Protein AF-X1B552-F1 (afdb_monomer)

Foldseek 3Di:
DPDDPPDDDDQFDLLVSLVVADFQQDQEAEDEDDQALVVLLSSCVSCVRRHHQQHKYKYFQQDPDPSRVSVVVSCCVVQNPQWDDDPPGRMIMHTRHDDPDDDDDDDDDDDDTDDDDADDKDKDKAEDAPDPAAPEEAEAEDEPPLVVSLVVLLVCQVPHPRYEYEYFYAQHDPVSVVSNVVSRHHHRIYMYIYGNHHPPGHDD

Structure (mmCIF, N/CA/C/O backbone):
data_AF-X1B552-F1
#
_entry.id   AF-X1B552-F1
#
loop_
_atom_site.group_PDB
_atom_site.id
_atom_site.type_symbol
_atom_site.label_atom_id
_atom_site.label_alt_id
_atom_site.label_comp_id
_atom_site.label_asym_id
_atom_site.label_entity_id
_atom_site.label_seq_id
_atom_site.pdbx_PDB_ins_code
_atom_site.Cartn_x
_atom_site.Cartn_y
_atom_site.Cartn_z
_atom_site.occupancy
_atom_site.B_iso_or_equiv
_atom_site.auth_seq_id
_atom_site.auth_comp_id
_atom_site.auth_asym_id
_atom_site.auth_atom_id
_atom_site.pdbx_PDB_model_num
ATOM 1 N N . MET A 1 1 ? 23.257 4.525 -2.092 1.00 54.78 1 MET A N 1
ATOM 2 C CA . MET A 1 1 ? 22.166 5.180 -2.846 1.00 54.78 1 MET A CA 1
ATOM 3 C C . MET A 1 1 ? 21.643 6.350 -2.030 1.00 54.78 1 MET A C 1
ATOM 5 O O . MET A 1 1 ? 21.654 6.264 -0.809 1.00 54.78 1 MET A O 1
ATOM 9 N N . ILE A 1 2 ? 21.251 7.455 -2.671 1.00 63.22 2 ILE A N 1
ATOM 10 C CA . ILE A 1 2 ? 20.604 8.580 -1.976 1.00 63.22 2 ILE A CA 1
ATOM 11 C C . ILE A 1 2 ? 19.175 8.143 -1.654 1.00 63.22 2 ILE A C 1
ATOM 13 O O . ILE A 1 2 ? 18.398 7.928 -2.579 1.00 63.22 2 ILE A O 1
ATOM 17 N N . GLY A 1 3 ? 18.824 7.990 -0.378 1.00 76.06 3 GLY A N 1
ATOM 18 C CA . GLY A 1 3 ? 17.480 7.556 0.004 1.00 76.06 3 GLY A CA 1
ATOM 19 C C . GLY A 1 3 ? 16.388 8.490 -0.533 1.00 76.06 3 GLY A C 1
ATOM 20 O O . GLY A 1 3 ? 16.568 9.704 -0.599 1.00 76.06 3 GLY A O 1
ATOM 21 N N . ILE A 1 4 ? 15.248 7.928 -0.933 1.00 82.25 4 ILE A N 1
ATOM 22 C CA . ILE A 1 4 ? 14.025 8.684 -1.237 1.00 82.25 4 ILE A CA 1
ATOM 23 C C . ILE A 1 4 ? 13.592 9.510 -0.001 1.00 82.25 4 ILE A C 1
ATOM 25 O O . ILE A 1 4 ? 13.234 8.918 1.021 1.00 82.25 4 ILE A O 1
ATOM 29 N N . PRO A 1 5 ? 13.590 10.860 -0.067 1.00 79.31 5 PRO A N 1
ATOM 30 C CA . PRO A 1 5 ? 13.122 11.701 1.034 1.00 79.31 5 PRO A CA 1
ATOM 31 C C . PRO A 1 5 ? 11.663 11.365 1.339 1.00 79.31 5 PRO A C 1
ATOM 33 O O . PRO A 1 5 ? 10.875 11.306 0.404 1.00 79.31 5 PRO A O 1
ATOM 36 N N . HIS A 1 6 ? 11.324 11.143 2.612 1.00 84.75 6 HIS A N 1
ATOM 37 C CA . HIS A 1 6 ? 9.978 10.798 3.113 1.00 84.75 6 HIS A CA 1
ATOM 38 C C . HIS A 1 6 ? 9.499 9.348 2.924 1.00 84.75 6 HIS A C 1
ATOM 40 O O . HIS A 1 6 ? 8.388 9.032 3.344 1.00 84.75 6 HIS A O 1
ATOM 46 N N . LEU A 1 7 ? 10.337 8.440 2.411 1.00 87.25 7 LEU A N 1
ATOM 47 C CA . LEU A 1 7 ? 10.030 7.007 2.383 1.00 87.25 7 LEU A CA 1
ATOM 48 C C . LEU A 1 7 ? 10.954 6.221 3.321 1.00 87.25 7 LEU A C 1
ATOM 50 O O . LEU A 1 7 ? 12.169 6.180 3.129 1.00 87.25 7 LEU A O 1
ATOM 54 N N . LYS A 1 8 ? 10.361 5.532 4.302 1.00 88.62 8 LYS A N 1
ATOM 55 C CA . LYS A 1 8 ? 11.048 4.548 5.150 1.00 88.62 8 LYS A CA 1
ATOM 56 C C . LYS A 1 8 ? 10.520 3.153 4.832 1.00 88.62 8 LYS A C 1
ATOM 58 O O . LYS A 1 8 ? 9.330 2.897 4.980 1.00 88.62 8 LYS A O 1
ATOM 63 N N . ILE A 1 9 ? 11.415 2.249 4.444 1.00 86.06 9 ILE A N 1
ATOM 64 C CA . ILE A 1 9 ? 11.102 0.834 4.211 1.00 86.06 9 ILE A CA 1
ATOM 65 C C . ILE A 1 9 ? 11.694 0.024 5.359 1.00 86.06 9 ILE A C 1
ATOM 67 O O . ILE A 1 9 ? 12.885 0.133 5.649 1.00 86.06 9 ILE A O 1
ATOM 71 N N . ILE A 1 10 ? 10.868 -0.796 6.008 1.00 88.44 10 ILE A N 1
ATOM 72 C CA . ILE A 1 10 ? 11.295 -1.701 7.079 1.00 88.44 10 ILE A CA 1
ATOM 73 C C . ILE A 1 10 ? 11.299 -3.119 6.509 1.00 88.44 10 ILE A C 1
ATOM 75 O O . ILE A 1 10 ? 10.259 -3.761 6.400 1.00 88.44 10 ILE A O 1
ATOM 79 N N . GLY A 1 11 ? 12.477 -3.600 6.111 1.00 85.50 11 GLY A N 1
ATOM 80 C CA . GLY A 1 11 ? 12.659 -4.941 5.547 1.00 85.50 11 GLY A CA 1
ATOM 81 C C . GLY A 1 11 ? 12.724 -6.031 6.617 1.00 85.50 11 GLY A C 1
ATOM 82 O O . GLY A 1 11 ? 13.767 -6.660 6.764 1.00 85.50 11 GLY A O 1
ATOM 83 N N . LEU A 1 12 ? 11.643 -6.225 7.375 1.00 87.38 12 LEU A N 1
ATOM 84 C CA . LEU A 1 12 ? 11.508 -7.244 8.422 1.00 87.38 12 LEU A CA 1
ATOM 85 C C . LEU A 1 12 ? 10.158 -7.960 8.299 1.00 87.38 12 LEU A C 1
ATOM 87 O O . LEU A 1 12 ? 9.227 -7.442 7.685 1.00 87.38 12 LEU A O 1
ATOM 91 N N . GLN A 1 13 ? 10.022 -9.123 8.942 1.00 88.00 13 GLN A N 1
ATOM 92 C CA . GLN A 1 13 ? 8.697 -9.707 9.166 1.00 88.00 13 GLN A CA 1
ATOM 93 C C . GLN A 1 13 ? 7.825 -8.737 9.979 1.00 88.00 13 GLN A C 1
ATOM 95 O O . GLN A 1 13 ? 8.324 -8.072 10.890 1.00 88.00 13 GLN A O 1
ATOM 100 N N . ALA A 1 14 ? 6.523 -8.685 9.683 1.00 91.19 14 ALA A N 1
ATOM 101 C CA . ALA A 1 14 ? 5.588 -7.729 10.287 1.00 91.19 14 ALA A CA 1
ATOM 102 C C . ALA A 1 14 ? 5.594 -7.764 11.831 1.00 91.19 14 ALA A C 1
ATOM 104 O O . ALA A 1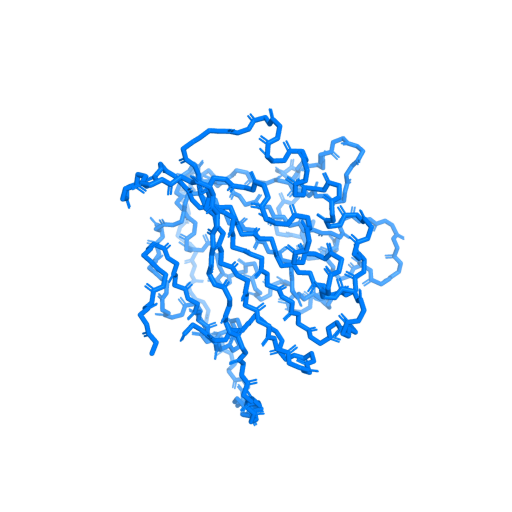 14 ? 5.626 -6.725 12.489 1.00 91.19 14 ALA A O 1
ATOM 105 N N . SER A 1 15 ? 5.686 -8.963 12.414 1.00 91.19 15 SER A N 1
ATOM 106 C CA . SER A 1 15 ? 5.770 -9.176 13.867 1.00 91.19 15 SER A CA 1
ATOM 107 C C . SER A 1 15 ? 6.972 -8.492 14.533 1.00 91.19 15 SER A C 1
ATOM 109 O O . S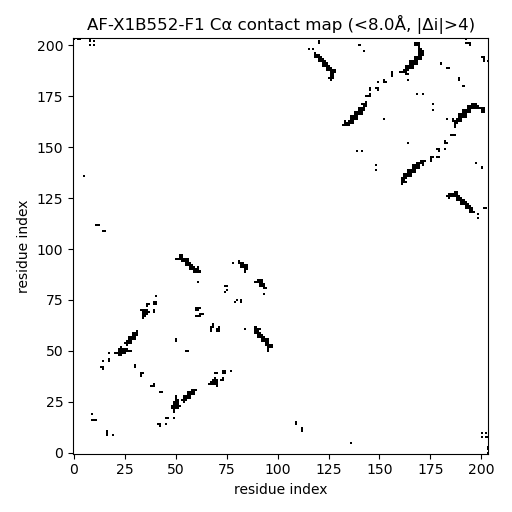ER A 1 15 ? 6.903 -8.174 15.717 1.00 91.19 15 SER A O 1
ATOM 111 N N . MET A 1 16 ? 8.058 -8.257 13.790 1.00 93.50 16 MET A N 1
ATOM 112 C CA . MET A 1 16 ? 9.254 -7.543 14.254 1.00 93.50 16 MET A CA 1
ATOM 113 C C . MET A 1 16 ? 9.250 -6.076 13.812 1.00 93.50 16 MET A C 1
ATOM 115 O O . MET A 1 16 ? 9.700 -5.201 14.548 1.00 93.50 16 MET A O 1
ATOM 119 N N . ALA A 1 17 ? 8.737 -5.789 12.612 1.00 93.88 17 ALA A N 1
ATOM 120 C CA . ALA A 1 17 ? 8.697 -4.441 12.053 1.00 93.88 17 ALA A CA 1
ATOM 121 C C . ALA A 1 17 ? 7.905 -3.461 12.935 1.00 93.88 17 ALA A C 1
ATOM 123 O O . ALA A 1 17 ? 8.252 -2.279 12.986 1.00 93.88 17 ALA A O 1
ATOM 124 N N . LYS A 1 18 ? 6.893 -3.949 13.670 1.00 94.62 18 LYS A N 1
ATOM 125 C CA . LYS A 1 18 ? 6.100 -3.151 14.620 1.00 94.62 18 LYS A CA 1
ATOM 126 C C . LYS A 1 18 ? 6.944 -2.415 15.667 1.00 94.62 18 LYS A C 1
ATOM 128 O O . LYS A 1 18 ? 6.551 -1.335 16.095 1.00 94.62 18 LYS A O 1
ATOM 133 N N . GLU A 1 19 ? 8.095 -2.966 16.054 1.00 96.12 19 GLU A N 1
ATOM 134 C CA . GLU A 1 19 ? 8.979 -2.376 17.071 1.00 96.12 19 GLU A CA 1
ATOM 135 C C . GLU A 1 19 ? 9.686 -1.108 16.566 1.00 96.12 19 GLU A C 1
ATOM 137 O O . GLU A 1 19 ? 10.165 -0.298 17.351 1.00 96.12 19 GLU A O 1
ATOM 142 N N . GLN A 1 20 ? 9.727 -0.894 15.247 1.00 96.19 20 GLN A N 1
ATOM 143 C CA . GLN A 1 20 ? 10.306 0.306 14.632 1.00 96.19 20 GLN A CA 1
ATOM 144 C C . GLN A 1 20 ? 9.273 1.400 14.326 1.00 96.19 20 GLN A C 1
ATOM 146 O O . GLN A 1 20 ? 9.594 2.374 13.631 1.00 96.19 20 GLN A O 1
ATOM 151 N N . ILE A 1 21 ? 8.036 1.208 14.786 1.00 96.62 21 ILE A N 1
ATOM 152 C CA . ILE A 1 21 ? 6.906 2.106 14.578 1.00 96.62 21 ILE A CA 1
ATOM 153 C C . ILE A 1 21 ? 6.389 2.516 15.955 1.00 96.62 21 ILE A C 1
ATOM 155 O O . ILE A 1 21 ? 6.056 1.673 16.791 1.00 96.62 21 ILE A O 1
ATOM 159 N N . GLU A 1 22 ? 6.322 3.821 16.189 1.00 97.31 22 GLU A N 1
ATOM 160 C CA . GLU A 1 22 ? 5.826 4.374 17.445 1.00 97.31 22 GLU A CA 1
ATOM 161 C C . GLU A 1 22 ? 4.308 4.160 17.578 1.00 97.31 22 GLU A C 1
ATOM 163 O O . GLU A 1 22 ? 3.560 4.212 16.595 1.00 97.31 22 GLU A O 1
ATOM 168 N N . ASP A 1 23 ? 3.837 3.909 18.798 1.00 97.19 23 ASP A N 1
ATOM 169 C CA . ASP A 1 23 ? 2.406 3.838 19.091 1.00 97.19 23 ASP A CA 1
ATOM 170 C C . ASP A 1 23 ? 1.728 5.193 18.834 1.00 97.19 23 ASP A C 1
ATOM 172 O O . ASP A 1 23 ? 2.296 6.247 19.096 1.00 97.19 23 ASP A O 1
ATOM 176 N N . ASN A 1 24 ? 0.484 5.181 18.352 1.00 96.88 24 ASN A N 1
ATOM 177 C CA . ASN A 1 24 ? -0.277 6.391 18.015 1.00 96.88 24 ASN A CA 1
ATOM 178 C C . ASN A 1 24 ? 0.474 7.378 17.091 1.00 96.88 24 ASN A C 1
ATOM 180 O O . ASN A 1 24 ? 0.319 8.591 17.226 1.00 96.88 24 ASN A O 1
ATOM 184 N N . SER A 1 25 ? 1.257 6.876 16.136 1.00 97.44 25 SER A N 1
ATOM 185 C CA . SER A 1 25 ? 2.005 7.706 15.179 1.00 97.44 25 SER A CA 1
ATOM 186 C C . SER A 1 25 ? 1.417 7.692 13.764 1.00 97.44 25 SER A C 1
ATOM 188 O O . SER A 1 25 ? 1.624 8.637 13.004 1.00 97.44 25 SER A O 1
ATOM 190 N N . ILE A 1 26 ? 0.633 6.667 13.420 1.00 98.00 26 ILE A N 1
ATOM 191 C CA . ILE A 1 26 ? 0.089 6.468 12.072 1.00 98.00 26 ILE A CA 1
ATOM 192 C C . ILE A 1 26 ? -1.290 7.121 11.943 1.00 98.00 26 ILE A C 1
ATOM 194 O O . ILE A 1 26 ? -2.175 6.836 12.741 1.00 98.00 26 ILE A O 1
ATOM 198 N N . ASP A 1 27 ? -1.507 7.949 10.919 1.00 98.06 27 ASP A N 1
ATOM 199 C CA . ASP A 1 27 ? -2.831 8.514 10.597 1.00 98.06 27 ASP A CA 1
ATOM 200 C C . ASP A 1 27 ? -3.693 7.546 9.762 1.00 98.06 27 ASP A C 1
ATOM 202 O O . ASP A 1 27 ? -4.900 7.417 9.980 1.00 98.06 27 ASP A O 1
ATOM 206 N N . LEU A 1 28 ? -3.056 6.835 8.827 1.00 97.94 28 LEU A N 1
ATOM 207 C CA . LEU A 1 28 ? -3.676 5.890 7.900 1.00 97.94 28 LEU A CA 1
ATOM 208 C C . LEU A 1 28 ? -2.880 4.582 7.881 1.00 97.94 28 LEU A C 1
ATOM 210 O O . LEU A 1 28 ? -1.700 4.587 7.535 1.00 97.94 28 LEU A O 1
ATOM 214 N N . LEU A 1 29 ? -3.518 3.466 8.229 1.00 97.81 29 LEU A N 1
ATOM 215 C CA . LEU A 1 29 ? -2.885 2.150 8.281 1.00 97.81 29 LEU A CA 1
ATOM 216 C C . LEU A 1 29 ? -3.564 1.199 7.304 1.00 97.81 29 LEU A C 1
ATOM 218 O O . LEU A 1 29 ? -4.750 0.933 7.454 1.00 97.81 29 LEU A O 1
ATOM 222 N N . PHE A 1 30 ? -2.819 0.664 6.339 1.00 97.31 30 PHE A N 1
ATOM 223 C CA . PHE A 1 30 ? -3.317 -0.325 5.383 1.00 97.31 30 PHE A CA 1
ATOM 224 C C . PHE A 1 30 ? -2.641 -1.678 5.647 1.00 97.31 30 PHE A C 1
ATOM 226 O O . PHE A 1 30 ? -1.426 -1.799 5.503 1.00 97.31 30 PHE A O 1
ATOM 233 N N . LEU A 1 31 ? -3.423 -2.691 6.027 1.00 95.94 31 LEU A N 1
ATOM 234 C CA . LEU A 1 31 ? -2.970 -4.070 6.195 1.00 95.94 31 LEU A CA 1
ATOM 235 C C . LEU A 1 31 ? -3.341 -4.947 4.981 1.00 95.94 31 LEU A C 1
ATOM 237 O O . LEU A 1 31 ? -4.517 -5.229 4.750 1.00 95.94 31 LEU A O 1
ATOM 241 N N . ASP A 1 32 ? -2.335 -5.402 4.231 1.00 93.38 32 ASP A N 1
ATOM 242 C CA . ASP A 1 32 ? -2.497 -6.276 3.056 1.00 93.38 32 ASP A CA 1
ATOM 243 C C . ASP A 1 32 ? -1.246 -7.150 2.835 1.00 93.38 32 ASP A C 1
ATOM 245 O O . ASP A 1 32 ? -0.395 -6.863 1.998 1.00 93.38 32 ASP A O 1
ATOM 249 N N . GLY A 1 33 ? -1.065 -8.179 3.669 1.00 87.12 33 GLY A N 1
ATOM 250 C CA . GLY A 1 33 ? 0.135 -9.029 3.603 1.00 87.12 33 GLY A CA 1
ATOM 251 C C . GLY A 1 33 ? -0.038 -10.469 4.085 1.00 87.12 33 GLY A C 1
ATOM 252 O O . GLY A 1 33 ? 0.707 -11.351 3.662 1.00 87.12 33 GLY A O 1
ATOM 253 N N . ALA A 1 34 ? -1.035 -10.743 4.929 1.00 90.19 34 ALA A N 1
ATOM 254 C CA . ALA A 1 34 ? -1.337 -12.080 5.435 1.00 90.19 34 ALA A CA 1
ATOM 255 C C . ALA A 1 34 ? -2.727 -12.548 4.988 1.00 90.19 34 ALA A C 1
ATOM 257 O O . ALA A 1 34 ? -3.639 -11.743 4.830 1.00 90.19 34 ALA A O 1
ATOM 258 N N . ARG A 1 35 ? -2.901 -13.869 4.831 1.00 89.88 35 ARG A N 1
ATOM 259 C CA . ARG A 1 35 ? -4.185 -14.476 4.418 1.00 89.88 35 ARG A CA 1
ATOM 260 C C . ARG A 1 35 ? -4.759 -15.497 5.404 1.00 89.88 35 ARG A C 1
ATOM 262 O O . ARG A 1 35 ? -5.946 -15.813 5.336 1.00 89.88 35 ARG A O 1
ATOM 269 N N . THR A 1 36 ? -3.948 -16.014 6.329 1.00 94.62 36 THR A N 1
ATOM 270 C CA . THR A 1 36 ? -4.412 -16.942 7.373 1.00 94.62 36 THR A CA 1
ATOM 271 C C . THR A 1 36 ? -5.004 -16.172 8.550 1.00 94.62 36 THR A C 1
ATOM 273 O O . THR A 1 36 ? -4.567 -15.064 8.862 1.00 94.62 36 THR A O 1
ATOM 276 N N . TYR A 1 37 ? -5.998 -16.761 9.215 1.00 97.12 37 TYR A N 1
ATOM 277 C CA . TYR A 1 37 ? -6.684 -16.141 10.351 1.00 97.12 37 TYR A CA 1
ATOM 278 C C . TYR A 1 37 ? -5.705 -15.727 11.460 1.00 97.12 37 TYR A C 1
ATOM 280 O O . TYR A 1 37 ? -5.780 -14.611 11.969 1.00 97.12 37 TYR A O 1
ATOM 288 N N . GLU A 1 38 ? -4.757 -16.599 11.804 1.00 96.44 38 GLU A N 1
ATOM 289 C CA . GLU A 1 38 ? -3.800 -16.400 12.892 1.00 96.44 38 GLU A CA 1
ATOM 290 C C . GLU A 1 38 ? -2.860 -15.230 12.594 1.00 96.44 38 GLU A C 1
ATOM 292 O O . GLU A 1 38 ? -2.660 -14.365 13.449 1.00 96.44 38 GLU A O 1
ATOM 297 N N . CYS A 1 39 ? -2.321 -15.171 11.371 1.00 94.44 39 CYS A N 1
ATOM 298 C CA . CYS A 1 39 ? -1.437 -14.090 10.949 1.00 94.44 39 CYS A CA 1
ATOM 299 C C . CYS A 1 39 ? -2.187 -12.759 10.857 1.00 94.44 39 CYS A C 1
ATOM 301 O O . CYS A 1 39 ? -1.710 -11.774 11.409 1.00 94.44 39 CYS A O 1
ATOM 303 N N . VAL A 1 40 ? -3.383 -12.727 10.253 1.00 96.31 40 VAL A N 1
ATOM 304 C CA . VAL A 1 40 ? -4.182 -11.491 10.154 1.00 96.31 40 VAL A CA 1
ATOM 305 C C . VAL A 1 40 ? -4.564 -10.979 11.541 1.00 96.31 40 VAL A C 1
ATOM 307 O O . VAL A 1 40 ? -4.403 -9.796 11.827 1.00 96.31 40 VAL A O 1
ATOM 310 N N . LYS A 1 41 ? -5.024 -11.862 12.435 1.00 96.69 41 LYS A N 1
ATOM 311 C CA . LYS A 1 41 ? -5.374 -11.499 13.812 1.00 96.69 41 LYS A CA 1
ATOM 312 C C . LYS A 1 41 ? -4.180 -10.910 14.560 1.00 96.69 41 LYS A C 1
ATOM 314 O O . LYS A 1 41 ? -4.325 -9.864 15.191 1.00 96.69 41 LYS A O 1
ATOM 319 N N . ARG A 1 42 ? -3.017 -11.566 14.482 1.00 96.12 42 ARG A N 1
ATOM 320 C CA . ARG A 1 42 ? -1.772 -11.077 15.087 1.00 96.12 42 ARG A CA 1
ATOM 321 C C . ARG A 1 42 ? -1.395 -9.715 14.518 1.00 96.12 42 ARG A C 1
ATOM 323 O O . ARG A 1 42 ? -1.140 -8.801 15.290 1.00 96.12 42 ARG A O 1
ATOM 330 N N . ASP A 1 43 ? -1.390 -9.565 13.198 1.00 96.44 43 ASP A N 1
ATOM 331 C CA . ASP A 1 43 ? -0.961 -8.324 12.559 1.00 96.44 43 ASP A CA 1
ATOM 332 C C . ASP A 1 43 ? -1.930 -7.173 12.895 1.00 96.44 43 ASP A C 1
ATOM 334 O O . ASP A 1 43 ? -1.485 -6.079 13.230 1.00 96.44 43 ASP A O 1
ATOM 338 N N . ILE A 1 44 ? -3.249 -7.410 12.952 1.00 96.69 44 ILE A N 1
ATOM 339 C CA . ILE A 1 44 ? -4.199 -6.403 13.459 1.00 96.69 44 ILE A CA 1
ATOM 340 C C . ILE A 1 44 ? -3.856 -6.019 14.906 1.00 96.69 44 ILE A C 1
ATOM 342 O O . ILE A 1 44 ? -3.799 -4.834 15.223 1.00 96.69 44 ILE A O 1
ATOM 346 N N . GLN A 1 45 ? -3.605 -6.988 15.790 1.00 96.25 45 GLN A N 1
ATOM 347 C CA . GLN A 1 45 ? -3.281 -6.722 17.199 1.00 96.25 45 GLN A CA 1
ATOM 348 C C . GLN A 1 45 ? -1.960 -5.964 17.381 1.00 96.25 45 GLN A C 1
ATOM 350 O O . GLN A 1 45 ? -1.878 -5.086 18.237 1.00 96.25 45 GLN A O 1
ATOM 355 N N . ASP A 1 46 ? -0.957 -6.280 16.569 1.00 96.38 46 ASP A N 1
ATOM 356 C CA . ASP A 1 46 ? 0.378 -5.686 16.618 1.00 96.38 46 ASP A CA 1
ATOM 357 C C . ASP A 1 46 ? 0.395 -4.245 16.090 1.00 96.38 46 ASP A C 1
ATOM 359 O O . ASP A 1 46 ? 1.122 -3.394 16.609 1.00 96.38 46 ASP A O 1
ATOM 363 N N . TYR A 1 47 ? -0.426 -3.958 15.079 1.00 97.69 47 TYR A N 1
ATOM 364 C CA . TYR A 1 47 ? -0.433 -2.670 14.388 1.00 97.69 47 TYR A CA 1
ATOM 365 C C . TYR A 1 47 ? -1.556 -1.727 14.842 1.00 97.69 47 TYR A C 1
ATOM 367 O O . TYR A 1 47 ? -1.442 -0.511 14.680 1.00 97.69 47 TYR A O 1
ATOM 375 N N . TRP A 1 48 ? -2.612 -2.228 15.488 1.00 97.12 48 TRP A N 1
ATOM 376 C CA . TRP A 1 48 ? -3.676 -1.382 16.043 1.00 97.12 48 TRP A CA 1
ATOM 377 C C . TRP A 1 48 ? -3.183 -0.333 17.062 1.00 97.12 48 TRP A C 1
ATOM 379 O O . TRP A 1 48 ? -3.658 0.807 17.010 1.00 97.12 48 TRP A O 1
ATOM 389 N N . PRO A 1 49 ? -2.221 -0.623 17.965 1.00 96.88 49 PRO A N 1
ATOM 390 C CA . PRO A 1 49 ? -1.628 0.388 18.847 1.00 96.88 49 PRO A CA 1
ATOM 391 C C . PRO A 1 49 ? -0.878 1.495 18.094 1.00 96.88 49 PRO A C 1
ATOM 393 O O . PRO A 1 49 ? -0.861 2.634 18.554 1.00 96.88 49 PRO A O 1
ATOM 396 N N . LYS A 1 50 ? -0.333 1.189 16.909 1.00 97.81 50 LYS A N 1
ATOM 397 C CA . LYS A 1 50 ? 0.446 2.113 16.063 1.00 97.81 50 LYS A CA 1
ATOM 398 C C . LYS A 1 50 ? -0.412 3.198 15.415 1.00 97.81 50 LYS A C 1
ATOM 400 O O . LYS A 1 50 ? 0.054 4.313 15.196 1.00 97.81 50 LYS A O 1
ATOM 405 N N . LEU A 1 51 ? -1.682 2.889 15.155 1.00 98.12 51 LEU A N 1
ATOM 406 C CA . LEU A 1 51 ? -2.675 3.823 14.625 1.00 98.12 51 LEU A CA 1
ATOM 407 C C . LEU A 1 51 ? -3.055 4.887 15.667 1.00 98.12 51 LEU A C 1
ATOM 409 O O . LEU A 1 51 ? -3.317 4.562 16.824 1.00 98.12 51 LEU A O 1
ATOM 413 N N . LYS A 1 52 ? -3.131 6.155 15.270 1.00 97.94 52 LYS A N 1
ATOM 414 C CA . LYS A 1 52 ? -3.630 7.262 16.099 1.00 97.94 52 LYS A CA 1
ATOM 415 C C . LYS A 1 52 ? -5.097 7.076 16.473 1.00 97.94 52 LYS A C 1
ATOM 417 O O . LYS A 1 52 ? -5.865 6.439 15.754 1.00 97.94 52 LYS A O 1
ATOM 422 N N . ILE A 1 53 ? -5.511 7.696 17.578 1.00 96.56 53 ILE A N 1
ATOM 423 C CA . ILE A 1 53 ? -6.939 7.956 17.806 1.00 96.56 53 ILE A CA 1
ATOM 424 C C . ILE A 1 53 ? -7.461 8.828 16.661 1.00 96.56 53 ILE A C 1
ATOM 426 O O . ILE A 1 53 ? -6.754 9.705 16.177 1.00 96.56 53 ILE A O 1
ATOM 430 N N . ASP A 1 54 ? -8.671 8.525 16.207 1.00 96.12 54 ASP A N 1
ATOM 431 C CA . ASP A 1 54 ? -9.307 9.040 14.994 1.00 96.12 54 ASP A CA 1
ATOM 432 C C . ASP A 1 54 ? -8.639 8.640 13.670 1.00 96.12 54 ASP A C 1
ATOM 434 O O . ASP A 1 54 ? -9.176 8.954 12.605 1.00 96.12 54 ASP A O 1
ATOM 438 N N . GLY A 1 55 ? -7.547 7.873 13.725 1.00 97.62 55 GLY A N 1
ATOM 439 C CA . GLY A 1 55 ? -6.899 7.289 12.561 1.00 97.62 55 GLY A CA 1
ATOM 440 C C . GLY A 1 55 ? -7.770 6.246 11.861 1.00 97.62 55 GLY A C 1
ATOM 441 O O . GLY A 1 55 ? -8.708 5.674 12.432 1.00 97.62 55 GLY A O 1
ATOM 442 N N . ILE A 1 56 ? -7.441 5.989 10.599 1.00 98.31 56 ILE A N 1
ATOM 443 C CA . ILE A 1 56 ? -8.176 5.070 9.734 1.00 98.31 56 ILE A CA 1
ATOM 444 C C . ILE A 1 56 ? -7.358 3.797 9.515 1.00 98.31 56 ILE A C 1
ATOM 446 O O . ILE A 1 56 ? -6.239 3.840 9.010 1.00 98.31 56 ILE A O 1
ATOM 450 N N . PHE A 1 57 ? -7.953 2.658 9.850 1.00 98.44 57 PHE A N 1
ATOM 451 C CA . PHE A 1 57 ? -7.469 1.334 9.486 1.00 98.44 57 PHE A CA 1
ATOM 452 C C . PHE A 1 57 ? -8.175 0.867 8.212 1.00 98.44 57 PHE A C 1
ATOM 454 O O . PHE A 1 57 ? -9.403 0.937 8.127 1.00 98.44 57 PHE A O 1
ATOM 461 N N . LEU A 1 58 ? -7.417 0.336 7.259 1.00 98.25 58 LEU A N 1
ATOM 462 C CA . LEU A 1 58 ? -7.908 -0.364 6.082 1.00 98.25 58 LEU A CA 1
ATOM 463 C C . LEU A 1 58 ? -7.327 -1.772 6.039 1.00 98.25 58 LEU A C 1
ATOM 465 O O . LEU A 1 58 ? -6.159 -1.977 6.367 1.00 98.25 58 LEU A O 1
ATOM 469 N N . GLY A 1 59 ? -8.122 -2.725 5.573 1.00 97.44 59 GLY A N 1
ATOM 470 C CA . GLY A 1 59 ? -7.619 -4.035 5.179 1.00 97.44 59 GLY A CA 1
ATOM 471 C C . GLY A 1 59 ? -8.176 -4.459 3.829 1.00 97.44 59 GLY A C 1
ATOM 472 O O . GLY A 1 59 ? -9.259 -4.019 3.435 1.00 97.44 59 GLY A O 1
ATOM 473 N N . HIS A 1 60 ? -7.419 -5.284 3.110 1.00 96.50 60 HIS A N 1
ATOM 474 C CA . HIS A 1 60 ? -7.815 -5.820 1.806 1.00 96.50 60 HIS A CA 1
ATOM 475 C C . HIS A 1 60 ? -8.516 -7.186 1.927 1.00 96.50 60 HIS A C 1
ATOM 477 O O . HIS A 1 60 ? -8.749 -7.679 3.028 1.00 96.50 60 HIS A O 1
ATOM 483 N N . ASP A 1 61 ? -8.867 -7.785 0.786 1.00 96.62 61 ASP A N 1
ATOM 484 C CA . ASP A 1 61 ? -9.351 -9.163 0.641 1.00 96.62 61 ASP A CA 1
ATOM 485 C C . ASP A 1 61 ? -10.622 -9.528 1.431 1.00 96.62 61 ASP A C 1
ATOM 487 O O . ASP A 1 61 ? -10.975 -10.701 1.553 1.00 96.62 61 ASP A O 1
ATOM 491 N N . TYR A 1 62 ? -11.415 -8.551 1.875 1.00 96.75 62 TYR A N 1
ATOM 492 C CA . TYR A 1 62 ? -12.704 -8.816 2.516 1.00 96.75 62 TYR A CA 1
ATOM 493 C C . TYR A 1 62 ? -13.740 -9.274 1.479 1.00 96.75 62 TYR A C 1
ATOM 495 O O . TYR A 1 62 ? -14.432 -8.474 0.848 1.00 96.75 62 TYR A O 1
ATOM 503 N N . THR A 1 63 ? -13.807 -10.586 1.251 1.00 96.00 63 THR A N 1
ATOM 504 C CA . THR A 1 63 ? -14.600 -11.212 0.182 1.00 96.00 63 THR A CA 1
ATOM 505 C C . THR A 1 63 ? -15.094 -12.601 0.584 1.00 96.00 63 THR A C 1
ATOM 507 O O . THR A 1 63 ? -14.555 -13.227 1.491 1.00 96.00 63 THR A O 1
ATOM 510 N N . ASN A 1 64 ? -16.049 -13.145 -0.173 1.00 94.75 64 ASN A N 1
ATOM 511 C CA . ASN A 1 64 ? -16.547 -14.514 0.015 1.00 94.75 64 ASN A CA 1
ATOM 512 C C . ASN A 1 64 ? -15.630 -15.600 -0.587 1.00 94.75 64 ASN A C 1
ATOM 514 O O . ASN A 1 64 ? -16.018 -16.763 -0.649 1.00 94.75 64 ASN A O 1
ATOM 518 N N . GLN A 1 65 ? -14.430 -15.252 -1.063 1.00 95.94 65 GLN A N 1
ATOM 519 C CA . GLN A 1 65 ? -13.500 -16.238 -1.617 1.00 95.94 65 GLN A CA 1
ATOM 520 C C . GLN A 1 65 ? -12.922 -17.112 -0.498 1.00 95.94 65 GLN A C 1
ATOM 522 O O . GLN A 1 65 ? -12.604 -16.620 0.588 1.00 95.94 65 GLN A O 1
ATOM 527 N N . SER A 1 66 ? -12.755 -18.410 -0.766 1.00 95.31 66 SER A N 1
ATOM 528 C CA . SER A 1 66 ? -12.208 -19.374 0.201 1.00 95.31 66 SER A CA 1
ATOM 529 C C . SER A 1 66 ? -10.810 -18.976 0.684 1.00 95.31 66 SER A C 1
ATOM 531 O O . SER A 1 66 ? -10.530 -19.030 1.880 1.00 95.31 66 SER A O 1
ATOM 533 N N . ALA A 1 67 ? -9.970 -18.477 -0.227 1.00 94.12 67 ALA A N 1
ATOM 534 C CA . ALA A 1 67 ? -8.617 -18.004 0.062 1.00 94.12 67 ALA A CA 1
ATOM 535 C C . ALA A 1 67 ? -8.563 -16.828 1.056 1.00 94.12 67 ALA A C 1
ATOM 537 O O . ALA A 1 67 ? -7.510 -16.577 1.638 1.00 94.12 67 ALA A O 1
ATOM 538 N N . HIS A 1 68 ? -9.676 -16.116 1.263 1.00 96.31 68 HIS A N 1
ATOM 539 C CA . 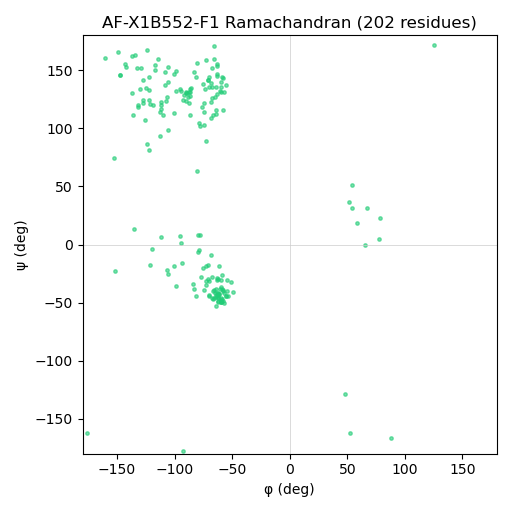HIS A 1 68 ? -9.733 -14.914 2.096 1.00 96.31 68 HIS A CA 1
ATOM 540 C C . HIS A 1 68 ? -10.547 -15.092 3.387 1.00 96.31 68 HIS A C 1
ATOM 542 O O . HIS A 1 68 ? -10.740 -14.138 4.142 1.00 96.31 68 HIS A O 1
ATOM 548 N N . GLN A 1 69 ? -10.999 -16.312 3.696 1.00 97.12 69 GLN A N 1
ATOM 549 C CA . GLN A 1 69 ? -11.805 -16.562 4.899 1.00 97.12 69 GLN A CA 1
ATOM 550 C C . GLN A 1 69 ? -11.051 -16.251 6.198 1.00 97.12 69 GLN A C 1
ATOM 552 O O . GLN A 1 69 ? -11.667 -15.832 7.177 1.00 97.12 69 GLN A O 1
ATOM 557 N N . GLY A 1 70 ? -9.721 -16.390 6.203 1.00 97.25 70 GLY A N 1
ATOM 558 C CA . GLY A 1 70 ? -8.891 -15.988 7.339 1.00 97.25 70 GLY A CA 1
ATOM 559 C C . GLY A 1 70 ? -8.993 -14.492 7.639 1.00 97.25 70 GLY A C 1
ATOM 560 O O . GLY A 1 70 ? -9.174 -14.112 8.797 1.00 97.25 70 GLY A O 1
ATOM 561 N N . VAL A 1 71 ? -8.972 -13.662 6.590 1.00 97.50 71 VAL A N 1
ATOM 562 C CA . VAL A 1 71 ? -9.128 -12.205 6.686 1.00 97.50 71 VAL A CA 1
ATOM 563 C C . VAL A 1 71 ? -10.511 -11.849 7.219 1.00 97.50 71 VAL A C 1
ATOM 565 O O . VAL A 1 71 ? -10.625 -11.159 8.228 1.00 97.50 71 VAL A O 1
ATOM 568 N N . VAL A 1 72 ? -11.570 -12.371 6.590 1.00 97.94 72 VAL A N 1
ATOM 569 C CA . VAL A 1 72 ? -12.958 -12.072 6.979 1.00 97.94 72 VAL A CA 1
ATOM 570 C C . VAL A 1 72 ? -13.227 -12.478 8.429 1.00 97.94 72 VAL A C 1
ATOM 572 O O . VAL A 1 72 ? -13.776 -11.688 9.199 1.00 97.94 72 VAL A O 1
ATOM 575 N N . LYS A 1 73 ? -12.802 -13.682 8.832 1.00 98.25 73 LYS A N 1
ATOM 576 C CA . LYS A 1 73 ? -12.994 -14.190 10.196 1.00 98.25 73 LYS A CA 1
ATOM 577 C C . LYS A 1 73 ? -12.272 -13.328 11.235 1.00 98.25 73 LYS A C 1
ATOM 579 O O . LYS A 1 73 ? -12.893 -12.938 12.220 1.00 98.25 73 LYS A O 1
ATOM 584 N N . ALA A 1 74 ? -10.990 -13.019 11.020 1.00 97.88 74 ALA A N 1
ATOM 585 C CA . ALA A 1 74 ? -10.201 -12.224 11.962 1.00 97.88 74 ALA A CA 1
ATOM 586 C C . ALA A 1 74 ? -10.749 -10.794 12.093 1.00 97.88 74 ALA A C 1
ATOM 588 O O . ALA A 1 74 ? -10.928 -10.299 13.207 1.00 97.88 74 ALA A O 1
ATOM 589 N N . SER A 1 75 ? -11.074 -10.155 10.967 1.00 97.25 75 SER A N 1
ATOM 590 C CA . SER A 1 75 ? -11.609 -8.792 10.947 1.00 97.25 75 SER A CA 1
ATOM 591 C C . SER A 1 75 ? -12.977 -8.693 11.625 1.00 97.25 75 SER A C 1
ATOM 593 O O . SER A 1 75 ? -13.195 -7.770 12.408 1.00 97.25 75 SER A O 1
ATOM 595 N N . ASN A 1 76 ? -13.879 -9.653 11.393 1.00 97.75 76 ASN A N 1
ATOM 596 C CA . ASN A 1 76 ? -15.191 -9.672 12.049 1.00 97.75 76 ASN A CA 1
ATOM 597 C C . ASN A 1 76 ? -15.097 -9.916 13.553 1.00 97.75 76 ASN A C 1
ATOM 599 O O . ASN A 1 76 ? -15.811 -9.268 14.313 1.00 97.75 76 ASN A O 1
ATOM 603 N N . GLU A 1 77 ? -14.209 -10.811 13.990 1.00 97.62 77 GLU A N 1
ATOM 604 C CA . GLU A 1 77 ? -13.996 -11.067 15.416 1.00 97.62 77 GLU A CA 1
ATOM 605 C C . GLU A 1 77 ? -13.483 -9.823 16.154 1.00 97.62 77 GLU A C 1
ATOM 607 O O . GLU A 1 77 ? -13.932 -9.537 17.261 1.00 97.62 77 GLU A O 1
ATOM 612 N N . ILE A 1 78 ? -12.551 -9.077 15.551 1.00 96.44 78 ILE A N 1
ATOM 613 C CA . ILE A 1 78 ? -11.927 -7.917 16.201 1.00 96.44 78 ILE A CA 1
ATOM 614 C C . ILE A 1 78 ? -12.810 -6.667 16.108 1.00 96.44 78 ILE A C 1
ATOM 616 O O . ILE A 1 78 ? -12.934 -5.929 17.086 1.00 96.44 78 ILE A O 1
ATOM 620 N N . PHE A 1 79 ? -13.389 -6.393 14.937 1.00 96.44 79 PHE A N 1
ATOM 621 C CA . PHE A 1 79 ? -14.043 -5.111 14.662 1.00 96.44 79 PHE A CA 1
ATOM 622 C C . PHE A 1 79 ? -15.571 -5.175 14.664 1.00 96.44 79 PHE A C 1
ATOM 624 O O . PHE A 1 79 ? -16.215 -4.154 14.920 1.00 96.44 79 PHE A O 1
ATOM 631 N N . GLY A 1 80 ? -16.162 -6.344 14.400 1.00 95.25 80 GLY A N 1
ATOM 632 C CA . GLY A 1 80 ? -17.611 -6.538 14.356 1.00 95.25 80 GLY A CA 1
ATOM 633 C C . GLY A 1 80 ? -18.327 -5.476 13.516 1.00 95.25 80 GLY A C 1
ATOM 634 O O . GLY A 1 80 ? -17.936 -5.173 12.391 1.00 95.25 80 GLY A O 1
ATOM 635 N N . SER A 1 81 ? -19.357 -4.855 14.092 1.00 94.75 81 SER A N 1
ATOM 636 C CA . SER A 1 81 ? -20.185 -3.840 13.424 1.00 94.75 81 SER A CA 1
ATOM 637 C C . SER A 1 81 ? -19.477 -2.512 13.124 1.00 94.75 81 SER A C 1
ATOM 639 O O . SER A 1 81 ? -20.038 -1.676 12.416 1.00 94.75 81 SER A O 1
ATOM 641 N N . LYS A 1 82 ? -18.260 -2.286 13.639 1.00 95.50 82 LYS A N 1
ATOM 642 C CA . LYS A 1 82 ? -17.481 -1.070 13.341 1.00 95.50 82 LYS A CA 1
ATOM 643 C C . LYS A 1 82 ? -16.857 -1.098 11.947 1.00 95.50 82 LYS A C 1
ATOM 645 O O . LYS A 1 82 ? -16.492 -0.048 11.417 1.00 95.50 82 LYS A O 1
ATOM 650 N N . LEU A 1 83 ? -16.719 -2.289 11.373 1.00 96.31 83 LEU A N 1
ATOM 651 C CA . LEU A 1 83 ? -16.176 -2.500 10.044 1.00 96.31 83 LEU A CA 1
ATOM 652 C C . LEU A 1 83 ? -17.180 -2.066 8.977 1.00 96.31 83 LEU A C 1
ATOM 654 O O . LEU A 1 83 ? -18.354 -2.430 9.016 1.00 96.31 83 LEU A O 1
ATOM 658 N N . LYS A 1 84 ? -16.701 -1.315 7.985 1.00 97.81 84 LYS A N 1
ATOM 659 C CA . LYS A 1 84 ? -17.471 -0.967 6.785 1.00 97.81 84 LYS A CA 1
ATOM 660 C C . LYS A 1 84 ? -16.723 -1.439 5.553 1.00 97.81 84 LYS A C 1
ATOM 662 O O . LYS A 1 84 ? -15.534 -1.184 5.429 1.00 97.81 84 LYS A O 1
ATOM 667 N N . VAL A 1 85 ? -17.406 -2.100 4.629 1.00 97.12 85 VAL A N 1
ATOM 668 C CA . VAL A 1 85 ? -16.812 -2.484 3.342 1.00 97.12 85 VAL A CA 1
ATOM 669 C C . VAL A 1 85 ? -17.053 -1.358 2.342 1.00 97.12 85 VAL A C 1
ATOM 671 O O . VAL A 1 85 ? -18.171 -0.850 2.233 1.00 97.12 85 VAL A O 1
ATOM 674 N N . LEU A 1 86 ? -16.008 -0.936 1.632 1.00 96.12 86 LEU A N 1
ATOM 675 C CA . LEU A 1 86 ? -16.133 0.079 0.592 1.00 96.12 86 LEU A CA 1
ATOM 676 C C . LEU A 1 86 ? -16.934 -0.479 -0.593 1.00 96.12 86 LEU A C 1
ATOM 678 O O . LEU A 1 86 ? -16.765 -1.629 -1.002 1.00 96.12 86 LEU A O 1
ATOM 682 N N . LYS A 1 87 ? -17.817 0.346 -1.163 1.00 95.25 87 LYS A N 1
ATOM 683 C CA . LYS A 1 87 ? -18.674 -0.061 -2.284 1.00 95.25 87 LYS A CA 1
ATOM 684 C C . LYS A 1 87 ? -17.822 -0.497 -3.480 1.00 95.25 87 LYS A C 1
ATOM 686 O O . LYS A 1 87 ? -16.880 0.199 -3.846 1.00 95.25 87 LYS A O 1
ATOM 691 N N . ASN A 1 88 ? -18.195 -1.618 -4.106 1.00 93.50 88 ASN A N 1
ATOM 692 C CA . ASN A 1 88 ? -17.504 -2.202 -5.266 1.00 93.50 88 ASN A CA 1
ATOM 693 C C . ASN A 1 88 ? -16.003 -2.447 -5.028 1.00 93.50 88 ASN A C 1
ATOM 695 O O . ASN A 1 88 ? -15.197 -2.352 -5.950 1.00 93.50 88 ASN A O 1
ATOM 699 N N . SER A 1 89 ? -15.626 -2.746 -3.787 1.00 94.69 89 SER A N 1
ATOM 700 C CA . SER A 1 89 ? -14.243 -2.955 -3.382 1.00 94.69 89 SER A CA 1
ATOM 701 C C . SER A 1 89 ? -14.126 -4.168 -2.463 1.00 94.69 89 SER A C 1
ATOM 703 O O . SER A 1 89 ? -15.107 -4.634 -1.887 1.00 94.69 89 SER A O 1
ATOM 705 N N . ARG A 1 90 ? -12.901 -4.676 -2.336 1.00 95.81 90 ARG A N 1
ATOM 706 C CA . ARG A 1 90 ? -12.512 -5.708 -1.360 1.00 95.81 90 ARG A CA 1
ATOM 707 C C . ARG A 1 90 ? -11.939 -5.098 -0.080 1.00 95.81 90 ARG A C 1
ATOM 709 O O . ARG A 1 90 ? -11.510 -5.822 0.812 1.00 95.81 90 ARG A O 1
ATOM 716 N N . ILE A 1 91 ? -11.891 -3.769 -0.018 1.00 97.75 91 ILE A N 1
ATOM 717 C CA . ILE A 1 91 ? -11.335 -3.023 1.101 1.00 97.75 91 ILE A CA 1
ATOM 718 C C . ILE A 1 91 ? -12.409 -2.825 2.161 1.00 97.75 91 ILE A C 1
ATOM 720 O O . ILE A 1 91 ? -13.505 -2.337 1.869 1.00 97.75 91 ILE A O 1
ATOM 724 N N . PHE A 1 92 ? -12.059 -3.132 3.404 1.00 97.69 92 PHE A N 1
ATOM 725 C CA . PHE A 1 92 ? -12.815 -2.700 4.567 1.00 97.69 92 PHE A CA 1
ATOM 726 C C . PHE A 1 92 ? -12.091 -1.578 5.306 1.00 97.69 92 PHE A C 1
ATOM 728 O O . PHE A 1 92 ? -10.869 -1.471 5.251 1.00 97.69 92 PHE A O 1
ATOM 735 N N . ILE A 1 93 ? -12.860 -0.746 6.002 1.00 98.25 93 ILE A N 1
ATOM 736 C CA . ILE A 1 93 ? -12.392 0.407 6.761 1.00 98.25 93 ILE A CA 1
ATOM 737 C C . ILE A 1 93 ? -12.920 0.353 8.196 1.00 98.25 93 ILE A C 1
ATOM 739 O O . ILE A 1 93 ? -14.074 -0.017 8.436 1.00 98.25 93 ILE A O 1
ATOM 743 N N . VAL A 1 94 ? -12.078 0.753 9.147 1.00 98.00 94 VAL A N 1
ATOM 744 C CA . VAL A 1 94 ? -12.417 0.929 10.563 1.00 98.00 94 VAL A CA 1
ATOM 745 C C . VAL A 1 94 ? -11.783 2.227 11.054 1.00 98.00 94 VAL A C 1
ATOM 747 O O . VAL A 1 94 ? -10.592 2.453 10.857 1.00 98.00 94 VAL A O 1
ATOM 750 N N . LYS A 1 95 ? -12.557 3.086 11.722 1.00 97.25 95 LYS A N 1
ATOM 751 C CA . LYS A 1 95 ? -12.013 4.271 12.399 1.00 97.25 95 LYS A CA 1
ATOM 752 C C . LYS A 1 95 ? -11.627 3.907 13.835 1.00 97.25 95 LYS A C 1
ATOM 754 O O . LYS A 1 95 ? -12.439 3.321 14.555 1.00 97.25 95 LYS A O 1
ATOM 759 N N . LYS A 1 96 ? -10.410 4.248 14.268 1.00 95.56 96 LYS A N 1
ATOM 760 C CA . LYS A 1 96 ? -9.969 4.021 15.651 1.00 95.56 96 LYS 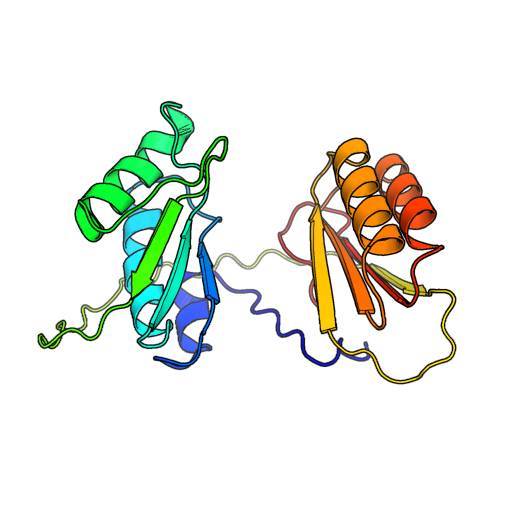A CA 1
ATOM 761 C C . LYS A 1 96 ? -10.566 5.080 16.567 1.00 95.56 96 LYS A C 1
ATOM 763 O O . LYS A 1 96 ? -10.104 6.211 16.631 1.00 95.56 96 LYS A O 1
ATOM 768 N N . GLU A 1 97 ? -11.605 4.705 17.292 1.00 92.38 97 GLU A N 1
ATOM 769 C CA . GLU A 1 97 ? -12.237 5.577 18.279 1.00 92.38 97 GLU A CA 1
ATOM 770 C C . GLU A 1 97 ? -11.461 5.578 19.599 1.00 92.38 97 GLU A C 1
ATOM 772 O O . GLU A 1 97 ? -10.755 4.623 19.938 1.00 92.38 97 GLU A O 1
ATOM 777 N N . LYS A 1 98 ? -11.623 6.647 20.380 1.00 86.31 98 LYS A N 1
ATOM 778 C CA . LYS A 1 98 ? -11.057 6.740 21.724 1.00 86.31 98 LYS A CA 1
ATOM 779 C C . LYS A 1 98 ? -11.702 5.678 22.620 1.00 86.31 98 LYS A C 1
ATOM 781 O O . LYS A 1 98 ? -12.890 5.744 22.919 1.00 86.31 98 LYS A O 1
ATOM 786 N N . SER A 1 99 ? -10.929 4.682 23.040 1.00 75.69 99 SER A N 1
ATOM 787 C CA . SER A 1 99 ? -11.396 3.644 23.960 1.00 75.69 99 SER A CA 1
ATOM 788 C C . SER A 1 99 ? -11.150 4.050 25.415 1.00 75.69 99 SER A C 1
ATOM 790 O O . SER A 1 99 ? -10.016 4.347 25.779 1.00 75.69 99 SER A O 1
ATOM 792 N N . ASN A 1 100 ? -12.169 3.952 26.275 1.00 47.88 100 ASN A N 1
ATOM 793 C CA . ASN A 1 100 ? -12.034 4.133 27.734 1.00 47.88 100 ASN A CA 1
ATOM 794 C C . ASN A 1 100 ? -11.430 2.907 28.454 1.00 47.88 100 ASN A C 1
ATOM 796 O O . ASN A 1 100 ? -11.420 2.845 29.680 1.00 47.88 100 ASN A O 1
ATOM 800 N N . VAL A 1 101 ? -10.938 1.912 27.711 1.00 47.75 101 VAL A N 1
ATOM 801 C CA . VAL A 1 101 ? -10.473 0.631 28.253 1.00 47.75 101 VAL A CA 1
ATOM 802 C C . VAL A 1 101 ? -9.009 0.421 27.880 1.00 47.75 101 VAL A C 1
ATOM 804 O O . VAL A 1 101 ? -8.661 0.379 26.701 1.00 47.75 101 VAL A O 1
ATOM 807 N N . LYS A 1 102 ? -8.147 0.273 28.894 1.00 41.84 102 LYS A N 1
ATOM 808 C CA . LYS A 1 102 ? -6.747 -0.138 28.724 1.00 41.84 102 LYS A CA 1
ATOM 809 C C . LYS A 1 102 ? -6.712 -1.600 28.271 1.00 41.84 102 LYS A C 1
ATOM 811 O O . LYS A 1 102 ? -7.003 -2.497 29.060 1.00 41.84 102 LYS A O 1
ATOM 816 N N . LEU A 1 103 ? -6.351 -1.849 27.015 1.00 48.19 103 LEU A N 1
ATOM 817 C CA . LEU A 1 103 ? -6.037 -3.200 26.551 1.00 48.19 103 LEU A CA 1
ATOM 818 C C . LEU A 1 103 ? -4.742 -3.667 27.230 1.00 48.19 103 LEU A C 1
ATOM 820 O O . LEU A 1 103 ? -3.728 -2.974 27.193 1.00 48.19 103 LEU A O 1
ATOM 824 N N . LYS A 1 104 ? -4.783 -4.836 27.881 1.00 38.78 104 LYS A N 1
ATOM 825 C CA . LYS A 1 104 ? -3.587 -5.478 28.440 1.00 38.78 104 LYS A CA 1
ATOM 826 C C . LYS A 1 104 ? -2.698 -5.945 27.287 1.00 38.78 104 LYS A C 1
ATOM 828 O O . LYS A 1 104 ? -3.148 -6.732 26.456 1.00 38.78 104 LYS A O 1
ATOM 833 N N . ALA A 1 105 ? -1.450 -5.481 27.263 1.00 46.81 105 ALA A N 1
ATOM 834 C CA . ALA A 1 105 ? -0.433 -5.990 26.352 1.00 46.81 105 ALA A CA 1
ATOM 835 C C . ALA A 1 105 ? -0.274 -7.506 26.557 1.00 46.81 105 ALA A C 1
ATOM 837 O O . ALA A 1 105 ? -0.168 -7.979 27.691 1.00 46.81 105 ALA A O 1
ATOM 838 N N . ARG A 1 106 ? -0.288 -8.277 25.467 1.00 51.16 106 ARG A N 1
ATOM 839 C CA . ARG A 1 106 ? 0.078 -9.697 25.476 1.00 51.16 106 ARG A CA 1
ATOM 840 C C . ARG A 1 106 ? 1.424 -9.855 24.787 1.00 51.16 106 ARG A C 1
ATOM 842 O O . ARG A 1 106 ? 1.654 -9.253 23.745 1.00 51.16 106 ARG A O 1
ATOM 849 N N . ALA A 1 107 ? 2.284 -10.675 25.381 1.00 45.34 107 ALA A N 1
ATOM 850 C CA . ALA A 1 107 ? 3.558 -11.057 24.798 1.00 45.34 107 ALA A CA 1
ATOM 851 C C . ALA A 1 107 ? 3.326 -11.868 23.512 1.00 45.34 107 ALA A C 1
ATOM 853 O O . ALA A 1 107 ? 2.584 -12.853 23.519 1.00 45.34 107 ALA A O 1
ATOM 854 N N . SER A 1 108 ? 3.952 -11.445 22.416 1.00 50.38 108 SER A N 1
ATOM 855 C CA . SER A 1 108 ? 3.957 -12.176 21.149 1.00 50.38 108 SER A CA 1
ATOM 856 C C . SER A 1 108 ? 5.101 -13.192 21.147 1.00 50.38 108 SER A C 1
ATOM 858 O O . SER A 1 108 ? 6.235 -12.854 21.479 1.00 50.38 108 SER A O 1
ATOM 860 N N . VAL A 1 109 ? 4.820 -14.428 20.733 1.00 46.44 109 VAL A N 1
ATOM 861 C CA . VAL A 1 109 ? 5.855 -15.423 20.418 1.00 46.44 109 VAL A CA 1
ATOM 862 C C . VAL A 1 109 ? 6.444 -15.066 19.053 1.00 46.44 109 VAL A C 1
ATOM 864 O O . VAL A 1 109 ? 5.725 -15.020 18.054 1.00 46.44 109 VAL A O 1
ATOM 867 N N . VAL A 1 110 ? 7.743 -14.773 19.022 1.00 50.00 110 VAL A N 1
ATOM 868 C CA . VAL A 1 110 ? 8.487 -14.403 17.812 1.00 50.00 110 VAL A CA 1
ATOM 869 C C . VAL A 1 110 ? 9.044 -15.675 17.173 1.00 50.00 110 VAL A C 1
ATOM 871 O O . VAL A 1 110 ? 9.758 -16.430 17.828 1.00 50.00 110 VAL A O 1
ATOM 874 N N . GLN A 1 111 ? 8.719 -15.927 15.904 1.00 44.25 111 GLN A N 1
ATOM 875 C CA . GLN A 1 111 ? 9.433 -16.931 15.111 1.00 44.25 111 GLN A CA 1
ATOM 876 C C . GLN A 1 111 ? 10.731 -16.324 14.556 1.00 44.25 111 GLN A C 1
ATOM 878 O O . GLN A 1 111 ? 10.747 -15.133 14.234 1.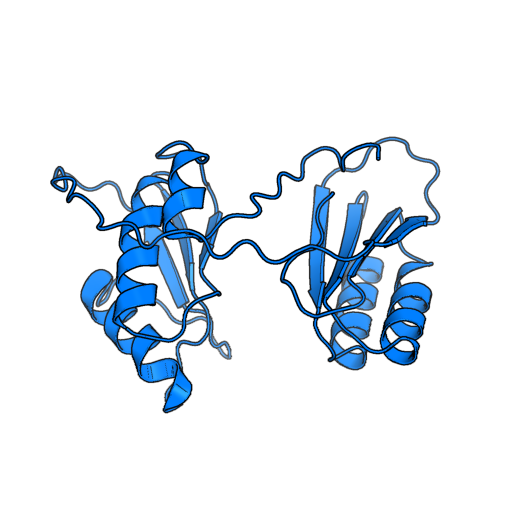00 44.25 111 GLN A O 1
ATOM 883 N N . PRO A 1 112 ? 11.820 -17.107 14.455 1.00 41.06 112 PRO A N 1
ATOM 884 C CA . PRO A 1 112 ? 13.105 -16.598 14.000 1.00 41.06 112 PRO A CA 1
ATOM 885 C C . PRO A 1 112 ? 13.035 -16.100 12.544 1.00 41.06 112 PRO A C 1
ATOM 887 O O . PRO A 1 112 ? 12.291 -16.654 11.727 1.00 41.06 112 PRO A O 1
ATOM 890 N N . PRO A 1 113 ? 13.805 -15.052 12.206 1.00 44.31 113 PRO A N 1
ATOM 891 C CA . PRO A 1 113 ? 13.786 -14.459 10.880 1.00 44.31 113 PRO A CA 1
ATOM 892 C C . PRO A 1 113 ? 14.367 -15.424 9.843 1.00 44.31 113 PRO A C 1
ATOM 894 O O . PRO A 1 113 ? 15.423 -16.018 10.045 1.00 44.31 113 PRO A O 1
ATOM 897 N N . GLN A 1 114 ? 13.695 -15.534 8.699 1.00 43.62 114 GLN A N 1
ATOM 898 C CA . GLN A 1 114 ? 14.295 -16.088 7.490 1.00 43.62 114 GLN A CA 1
ATOM 899 C C . GLN A 1 114 ? 14.999 -14.952 6.746 1.00 43.62 114 GLN A C 1
ATOM 901 O O . GLN A 1 114 ? 14.357 -14.025 6.249 1.00 43.62 114 GLN A O 1
ATOM 906 N N . THR A 1 115 ? 16.327 -14.995 6.703 1.00 41.94 115 THR A N 1
ATOM 907 C CA . THR A 1 115 ? 17.153 -14.074 5.921 1.00 41.94 115 THR A CA 1
ATOM 908 C C . THR A 1 115 ? 17.135 -14.513 4.460 1.00 41.94 115 THR A C 1
ATOM 910 O O . THR A 1 115 ? 17.787 -15.484 4.088 1.00 41.94 115 THR A O 1
ATOM 913 N N . ILE A 1 116 ? 16.389 -13.798 3.619 1.00 51.91 116 ILE A N 1
ATOM 914 C CA . ILE A 1 116 ? 16.460 -13.966 2.164 1.00 51.91 116 ILE A CA 1
ATOM 915 C C . ILE A 1 116 ? 17.571 -13.045 1.653 1.00 51.91 116 ILE A C 1
ATOM 917 O O . ILE A 1 116 ? 17.533 -11.833 1.882 1.00 51.91 116 ILE A O 1
ATOM 921 N N . SER A 1 117 ? 18.579 -13.609 0.982 1.00 43.69 117 SER A N 1
ATOM 922 C CA . SER A 1 117 ? 19.624 -12.825 0.321 1.00 43.69 117 SER A CA 1
ATOM 923 C C . SER A 1 117 ? 18.999 -11.986 -0.794 1.00 43.69 117 SER A C 1
ATOM 925 O O . SER A 1 117 ? 18.471 -12.531 -1.765 1.00 43.69 117 SER A O 1
ATOM 927 N N . LYS A 1 118 ? 19.045 -10.660 -0.661 1.00 54.97 118 LYS A N 1
ATOM 928 C CA . LYS A 1 118 ? 18.545 -9.739 -1.683 1.00 54.97 118 LYS A CA 1
ATOM 929 C C . LYS A 1 118 ? 19.530 -9.706 -2.856 1.00 54.97 118 LYS A C 1
ATOM 931 O O . LYS A 1 118 ? 20.703 -9.402 -2.657 1.00 54.97 118 LYS A O 1
ATOM 936 N N . GLY A 1 119 ? 19.062 -10.043 -4.060 1.00 53.84 119 GLY A N 1
ATOM 937 C CA . GLY A 1 119 ? 19.807 -9.796 -5.301 1.00 53.84 119 GLY A CA 1
ATOM 938 C C . GLY A 1 119 ? 19.965 -8.289 -5.573 1.00 53.84 119 GLY A C 1
ATOM 939 O O . GLY A 1 119 ? 19.350 -7.481 -4.874 1.00 53.84 119 GLY A O 1
ATOM 940 N N . PRO A 1 120 ? 20.777 -7.878 -6.564 1.00 63.44 120 PRO A N 1
ATOM 941 C CA . PRO A 1 120 ? 21.012 -6.463 -6.837 1.00 63.44 120 PRO A CA 1
ATOM 942 C C . PRO A 1 120 ? 19.725 -5.795 -7.342 1.00 63.44 120 PRO A C 1
ATOM 944 O O . PRO A 1 120 ? 19.252 -6.088 -8.438 1.00 63.44 120 PRO A O 1
ATOM 947 N N . SER A 1 121 ? 19.149 -4.907 -6.532 1.00 75.25 121 SER A N 1
ATOM 948 C CA . SER A 1 121 ? 18.026 -4.055 -6.925 1.00 75.25 121 SER A CA 1
ATOM 949 C C . SER A 1 121 ? 18.509 -2.915 -7.825 1.00 75.25 121 SER A C 1
ATOM 951 O O . SER A 1 121 ? 19.535 -2.294 -7.537 1.00 75.25 121 SER A O 1
ATOM 953 N N . GLN A 1 122 ? 17.760 -2.603 -8.882 1.00 88.19 122 GLN A N 1
ATOM 954 C CA . GLN A 1 122 ? 18.028 -1.475 -9.777 1.00 88.19 122 GLN A CA 1
ATOM 955 C C . GLN A 1 122 ? 17.148 -0.272 -9.416 1.00 88.19 122 GLN A C 1
ATOM 957 O O . GLN A 1 122 ? 16.021 -0.424 -8.942 1.00 88.19 122 GLN A O 1
ATOM 962 N N . ARG A 1 123 ? 17.670 0.935 -9.660 1.00 91.56 123 ARG A N 1
ATOM 963 C CA . ARG 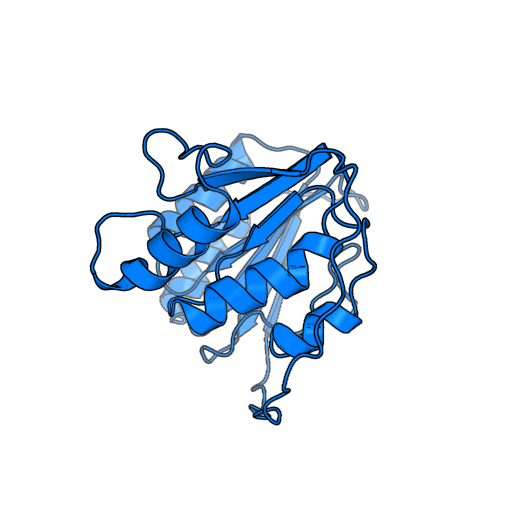A 1 123 ? 16.943 2.195 -9.513 1.00 91.56 123 ARG A CA 1
ATOM 964 C C . ARG A 1 123 ? 17.093 3.059 -10.758 1.00 91.56 123 ARG A C 1
ATOM 966 O O . ARG A 1 123 ? 18.209 3.261 -11.232 1.00 91.56 123 ARG A O 1
ATOM 973 N N . ILE A 1 124 ? 15.976 3.601 -11.231 1.00 92.38 124 ILE A N 1
ATOM 974 C CA . ILE A 1 124 ? 15.912 4.545 -12.349 1.00 92.38 124 ILE A CA 1
ATOM 975 C C . ILE A 1 124 ? 15.136 5.774 -11.881 1.00 92.38 124 ILE A C 1
ATOM 977 O O . ILE A 1 124 ? 13.991 5.659 -11.456 1.00 92.38 124 ILE A O 1
ATOM 981 N N . ASP A 1 125 ? 15.753 6.947 -11.941 1.00 93.25 125 ASP A N 1
ATOM 982 C CA . ASP A 1 125 ? 15.104 8.221 -11.623 1.00 93.25 125 ASP A CA 1
ATOM 983 C C . ASP A 1 125 ? 14.882 9.029 -12.909 1.00 93.25 125 ASP A C 1
ATOM 985 O O . ASP A 1 125 ? 15.688 8.962 -13.839 1.00 93.25 125 ASP A O 1
ATOM 989 N N . GLY A 1 126 ? 1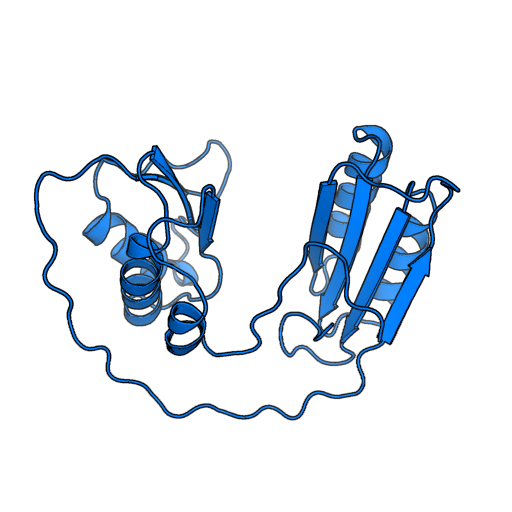3.813 9.823 -12.960 1.00 93.56 126 GLY A N 1
ATOM 990 C CA . GLY A 1 126 ? 13.534 10.689 -14.104 1.00 93.56 126 GLY A CA 1
ATOM 991 C C . GLY A 1 126 ? 12.315 11.586 -13.910 1.00 93.56 126 GLY A C 1
ATOM 992 O O . GLY A 1 126 ? 11.854 11.804 -12.787 1.00 93.56 126 GLY A O 1
ATOM 993 N N . GLY A 1 127 ? 11.798 12.107 -15.021 1.00 91.62 127 GLY A N 1
ATOM 994 C CA . GLY A 1 127 ? 10.636 12.994 -15.085 1.00 91.62 127 GLY A CA 1
ATOM 995 C C . GLY A 1 127 ? 10.941 14.303 -15.810 1.00 91.62 127 GLY A C 1
ATOM 996 O O . GLY A 1 127 ? 12.090 14.580 -16.154 1.00 91.62 127 GLY A O 1
ATOM 997 N N . LEU A 1 128 ? 9.897 15.089 -16.071 1.00 92.94 128 LEU A N 1
ATOM 998 C CA . LEU A 1 128 ? 9.974 16.307 -16.889 1.00 92.94 128 LEU A CA 1
ATOM 999 C C . LEU A 1 128 ? 10.201 17.597 -16.085 1.00 92.94 128 LEU A C 1
ATOM 1001 O O . LEU A 1 128 ? 10.523 18.631 -16.663 1.00 92.94 128 LEU A O 1
ATOM 1005 N N . SER A 1 129 ? 9.987 17.574 -14.768 1.00 86.75 129 SER A N 1
ATOM 1006 C CA . SER A 1 129 ? 10.029 18.779 -13.937 1.00 86.75 129 SER A CA 1
ATOM 1007 C C . SER A 1 129 ? 11.438 19.079 -13.428 1.00 86.75 129 SER A C 1
ATOM 1009 O O . SER A 1 129 ? 12.053 18.258 -12.749 1.00 86.75 129 SER A O 1
ATOM 1011 N N . GLU A 1 130 ? 11.913 20.305 -13.658 1.00 83.31 130 GLU A N 1
ATOM 1012 C CA . GLU A 1 130 ? 13.163 20.819 -13.075 1.00 83.31 130 GLU A CA 1
ATOM 1013 C C . GLU A 1 130 ? 12.998 21.296 -11.618 1.00 83.31 130 GLU A C 1
ATOM 1015 O O . GLU A 1 130 ? 13.977 21.633 -10.942 1.00 83.31 130 GLU A O 1
ATOM 1020 N N . LYS A 1 131 ? 11.762 21.331 -11.090 1.00 81.88 131 LYS A N 1
ATOM 1021 C CA . LYS A 1 131 ? 11.513 21.746 -9.703 1.00 81.88 131 LYS A CA 1
ATOM 1022 C C . LYS A 1 131 ? 12.188 20.779 -8.728 1.00 81.88 131 LYS A C 1
ATOM 1024 O O . LYS A 1 131 ? 11.967 19.568 -8.750 1.00 81.88 131 LYS A O 1
ATOM 1029 N N . LYS A 1 132 ? 12.956 21.333 -7.783 1.00 70.12 132 LYS A N 1
ATOM 1030 C CA . LYS A 1 132 ? 13.644 20.536 -6.754 1.00 70.12 132 LYS A CA 1
ATOM 1031 C C . LYS A 1 132 ? 12.694 19.913 -5.725 1.00 70.12 132 LYS A C 1
ATOM 1033 O O . LYS A 1 132 ? 12.999 18.830 -5.223 1.00 70.12 132 LYS A O 1
ATOM 1038 N N . SER A 1 133 ? 11.567 20.554 -5.414 1.00 80.50 133 SER A N 1
ATOM 1039 C CA . SER A 1 133 ? 10.607 20.090 -4.403 1.00 80.50 133 SER A CA 1
ATOM 1040 C C . SER A 1 133 ? 9.392 19.390 -5.017 1.00 80.50 133 SER A C 1
ATOM 1042 O O . SER A 1 133 ? 8.938 19.737 -6.104 1.00 80.50 133 SER A O 1
ATOM 1044 N N . VAL A 1 134 ? 8.869 18.401 -4.291 1.00 87.88 134 VAL A N 1
ATOM 1045 C CA . VAL A 1 134 ? 7.557 17.777 -4.525 1.00 87.88 134 VAL A CA 1
ATOM 1046 C C . VAL A 1 134 ? 6.665 18.038 -3.319 1.00 87.88 134 VAL A C 1
ATOM 1048 O O . VAL A 1 134 ? 7.166 18.249 -2.214 1.00 87.88 134 VAL A O 1
ATOM 1051 N N . LYS A 1 135 ? 5.348 18.025 -3.519 1.00 91.88 135 LYS A N 1
ATOM 1052 C CA . LYS A 1 135 ? 4.351 18.156 -2.453 1.00 91.88 135 LYS A CA 1
ATOM 1053 C C . LYS A 1 135 ? 4.065 16.814 -1.770 1.00 91.88 135 LYS A C 1
ATOM 1055 O O . LYS A 1 135 ? 3.779 16.804 -0.578 1.00 91.88 135 LYS A O 1
ATOM 1060 N N . TYR A 1 136 ? 4.105 15.707 -2.512 1.00 93.12 136 TYR A N 1
ATOM 1061 C CA . TYR A 1 136 ? 3.866 14.354 -1.997 1.00 93.12 136 TYR A CA 1
ATOM 1062 C C . TYR A 1 136 ? 4.443 13.283 -2.931 1.00 93.12 136 TYR A C 1
ATOM 1064 O O . TYR A 1 136 ? 4.678 13.520 -4.119 1.00 93.12 136 TYR A O 1
ATOM 1072 N N . ASP A 1 137 ? 4.629 12.092 -2.368 1.00 94.06 137 ASP A N 1
ATOM 1073 C CA . ASP A 1 137 ? 5.046 10.888 -3.075 1.00 94.06 137 ASP A CA 1
ATOM 1074 C C . ASP A 1 137 ? 3.868 9.925 -3.249 1.00 94.06 137 ASP A C 1
ATOM 1076 O O . ASP A 1 137 ? 3.075 9.727 -2.328 1.00 94.06 137 ASP A O 1
ATOM 1080 N N . ILE A 1 138 ? 3.773 9.298 -4.419 1.00 95.38 138 ILE A N 1
ATOM 1081 C CA . ILE A 1 138 ? 2.790 8.253 -4.718 1.00 95.38 138 ILE A CA 1
ATOM 1082 C C . ILE A 1 138 ? 3.540 6.944 -4.911 1.00 95.38 138 ILE A C 1
ATOM 1084 O O . ILE A 1 138 ? 4.280 6.793 -5.878 1.00 95.38 138 ILE A O 1
ATOM 1088 N N . VAL A 1 139 ? 3.332 5.985 -4.014 1.00 94.50 139 VAL A N 1
ATOM 1089 C CA . VAL A 1 139 ? 3.983 4.674 -4.090 1.00 94.50 139 VAL A CA 1
ATOM 1090 C C . VAL A 1 139 ? 3.084 3.689 -4.837 1.00 94.50 139 VAL A C 1
ATOM 1092 O O . VAL A 1 139 ? 1.938 3.483 -4.447 1.00 94.50 139 VAL A O 1
ATOM 1095 N N . ILE A 1 140 ? 3.609 3.072 -5.898 1.00 95.38 140 ILE A N 1
ATOM 1096 C CA . ILE A 1 140 ? 2.899 2.102 -6.743 1.00 95.38 140 ILE A CA 1
ATOM 1097 C C . ILE A 1 140 ? 3.708 0.795 -6.776 1.00 95.38 140 ILE A C 1
ATOM 1099 O O . ILE A 1 140 ? 4.553 0.610 -7.660 1.00 95.38 140 ILE A O 1
ATOM 1103 N N . PRO A 1 141 ? 3.509 -0.115 -5.804 1.00 92.88 141 PRO A N 1
ATOM 1104 C CA . PRO A 1 141 ? 4.069 -1.455 -5.892 1.00 92.88 141 PRO A CA 1
ATOM 1105 C C . PRO A 1 141 ? 3.336 -2.256 -6.971 1.00 92.88 141 PRO A C 1
ATOM 1107 O O . PRO A 1 141 ? 2.115 -2.162 -7.100 1.00 92.88 141 PRO A O 1
ATOM 1110 N N . TYR A 1 142 ? 4.068 -3.066 -7.731 1.00 94.06 142 TYR A N 1
ATOM 1111 C CA . TYR A 1 142 ? 3.472 -3.984 -8.691 1.00 94.06 142 TYR A CA 1
ATOM 1112 C C . TYR A 1 142 ? 4.283 -5.275 -8.846 1.00 94.06 142 TYR A C 1
ATOM 1114 O O . TYR A 1 142 ? 5.515 -5.300 -8.789 1.00 94.06 142 TYR A O 1
ATOM 1122 N N . TYR A 1 143 ? 3.547 -6.355 -9.083 1.00 93.31 143 TYR A N 1
ATOM 1123 C CA . TYR A 1 143 ? 4.071 -7.658 -9.457 1.00 93.31 143 TYR A CA 1
ATOM 1124 C C . TYR A 1 143 ? 3.201 -8.201 -10.584 1.00 93.31 143 TYR A C 1
ATOM 1126 O O . TYR A 1 143 ? 2.009 -8.459 -10.384 1.00 93.31 143 TYR A O 1
ATOM 1134 N N . HIS A 1 144 ? 3.779 -8.297 -11.781 1.00 93.00 144 HIS A N 1
ATOM 1135 C CA . HIS A 1 144 ? 3.015 -8.440 -13.018 1.00 93.00 144 HIS A CA 1
ATOM 1136 C C . HIS A 1 144 ? 1.930 -7.339 -13.130 1.00 93.00 144 HIS A C 1
ATOM 1138 O O . HIS A 1 144 ? 2.011 -6.298 -12.473 1.00 93.00 144 HIS A O 1
ATOM 1144 N N . CYS A 1 145 ? 0.919 -7.522 -13.983 1.00 93.12 145 CYS A N 1
ATOM 1145 C CA . CYS A 1 145 ? -0.205 -6.581 -14.145 1.00 93.12 145 CYS A CA 1
ATOM 1146 C C . CYS A 1 145 ? 0.156 -5.209 -14.752 1.00 93.12 145 CYS A C 1
ATOM 1148 O O . CYS A 1 145 ? -0.518 -4.211 -14.498 1.00 93.12 145 CYS A O 1
ATOM 1150 N N . GLN A 1 146 ? 1.162 -5.159 -15.624 1.00 95.38 146 GLN A N 1
ATOM 1151 C CA . GLN A 1 146 ? 1.656 -3.952 -16.290 1.00 95.38 146 GLN A CA 1
ATOM 1152 C C . GLN A 1 146 ? 0.570 -3.107 -16.970 1.00 95.38 146 GLN A C 1
ATOM 1154 O O . GLN A 1 146 ? 0.679 -1.888 -16.992 1.00 95.38 146 GLN A O 1
ATOM 1159 N N . ILE A 1 147 ? -0.499 -3.721 -17.491 1.00 96.56 147 ILE A N 1
ATOM 1160 C CA . ILE A 1 147 ? -1.600 -2.990 -18.141 1.00 96.56 147 ILE A CA 1
ATOM 1161 C C . ILE A 1 147 ? -2.368 -2.137 -17.119 1.00 96.56 147 ILE A C 1
ATOM 1163 O O . ILE A 1 147 ? -2.610 -0.954 -17.357 1.00 96.56 147 ILE A O 1
ATOM 1167 N N . LEU A 1 148 ? -2.719 -2.716 -15.967 1.00 96.44 148 LEU A N 1
ATOM 1168 C CA . LEU A 1 148 ? -3.431 -2.003 -14.901 1.00 96.44 148 LEU A CA 1
ATOM 1169 C C . LEU A 1 148 ? -2.524 -0.965 -14.238 1.00 96.44 148 LEU A C 1
ATOM 1171 O O . LEU A 1 148 ? -2.940 0.173 -14.030 1.00 96.44 148 LEU A O 1
ATOM 1175 N N . THR A 1 149 ? -1.273 -1.337 -13.964 1.00 97.56 149 THR A N 1
ATOM 1176 C CA . THR A 1 149 ? -0.276 -0.435 -13.377 1.00 97.56 149 THR A CA 1
ATOM 1177 C C . THR A 1 149 ? -0.006 0.762 -14.289 1.00 97.56 149 THR A C 1
ATOM 1179 O O . THR A 1 149 ? 0.007 1.896 -13.816 1.00 97.56 149 THR A O 1
ATOM 1182 N N . LYS A 1 150 ? 0.113 0.543 -15.606 1.00 98.25 150 LYS A N 1
ATOM 1183 C CA . LYS A 1 150 ? 0.209 1.618 -16.601 1.00 98.25 150 LYS A CA 1
ATOM 1184 C C . LYS A 1 150 ? -0.998 2.556 -16.526 1.00 98.25 150 LYS A C 1
ATOM 1186 O O . LYS A 1 150 ? -0.806 3.761 -16.413 1.00 98.25 150 LYS A O 1
ATOM 1191 N N . GLY A 1 151 ? -2.221 2.020 -16.528 1.00 98.25 151 GLY A N 1
ATOM 1192 C CA . GLY A 1 151 ? -3.431 2.844 -16.418 1.00 98.25 151 GLY A CA 1
ATOM 1193 C C . GLY A 1 151 ? -3.482 3.666 -15.122 1.00 98.25 151 GLY A C 1
ATOM 1194 O O . GLY A 1 151 ? -3.904 4.822 -15.134 1.00 98.25 151 GLY A O 1
ATOM 1195 N N . CYS A 1 152 ? -2.995 3.107 -14.008 1.00 97.69 152 CYS A N 1
ATOM 1196 C CA . CYS A 1 152 ? -2.845 3.829 -12.744 1.00 97.69 152 CYS A CA 1
ATOM 1197 C C . CYS A 1 152 ? -1.858 5.002 -12.872 1.00 97.69 152 CYS A C 1
ATOM 1199 O O . CYS A 1 152 ? -2.198 6.127 -12.502 1.00 97.69 152 CYS A O 1
ATOM 1201 N N . ILE A 1 153 ? -0.678 4.765 -13.454 1.00 98.44 153 ILE A N 1
ATOM 1202 C CA . ILE A 1 153 ? 0.345 5.794 -13.694 1.00 98.44 153 ILE A CA 1
ATOM 1203 C C . ILE A 1 153 ? -0.201 6.909 -14.591 1.00 98.44 153 ILE A C 1
ATOM 1205 O O . ILE A 1 153 ? -0.112 8.081 -14.233 1.00 98.44 153 ILE A O 1
ATOM 1209 N N . GLU A 1 154 ? -0.823 6.565 -15.718 1.00 98.38 154 GLU A N 1
ATOM 1210 C CA . GLU A 1 154 ? -1.407 7.541 -16.647 1.00 98.38 154 GLU A CA 1
ATOM 1211 C C . GLU A 1 154 ? -2.498 8.387 -15.975 1.00 98.38 154 GLU A C 1
ATOM 1213 O O . GLU A 1 154 ? -2.573 9.599 -16.188 1.00 98.38 154 GLU A O 1
ATOM 1218 N N . SER A 1 155 ? -3.311 7.775 -15.108 1.00 98.19 155 SER A N 1
ATOM 1219 C CA . SER A 1 155 ? -4.309 8.494 -14.314 1.00 98.19 155 SER A CA 1
ATOM 1220 C C . SER A 1 155 ? -3.667 9.476 -13.331 1.00 98.19 155 SER A C 1
ATOM 1222 O O . SER A 1 155 ? -4.140 10.606 -13.216 1.00 98.19 155 SER A O 1
ATOM 1224 N N . VAL A 1 156 ? -2.597 9.078 -12.633 1.00 97.75 156 VAL A N 1
ATOM 1225 C CA . VAL A 1 156 ? -1.844 9.980 -11.743 1.00 97.75 156 VAL A CA 1
ATOM 1226 C C . VAL A 1 156 ? -1.289 11.156 -12.541 1.00 97.75 156 VAL A C 1
ATOM 1228 O O . VAL A 1 156 ? -1.520 12.306 -12.174 1.00 97.75 156 VAL A O 1
ATOM 1231 N N . ILE A 1 157 ? -0.634 10.886 -13.672 1.00 97.62 157 ILE A N 1
ATOM 1232 C CA . ILE A 1 157 ? -0.045 11.925 -14.525 1.00 97.62 157 ILE A CA 1
ATOM 1233 C C . ILE A 1 157 ? -1.095 12.943 -14.970 1.00 97.62 157 ILE A C 1
ATOM 1235 O O . ILE A 1 157 ? -0.846 14.147 -14.953 1.00 97.62 157 ILE A O 1
ATOM 1239 N N . LYS A 1 158 ? -2.288 12.471 -15.331 1.00 98.00 158 LYS A N 1
ATOM 1240 C CA . LYS A 1 158 ? -3.373 13.320 -15.823 1.00 98.00 158 LYS A CA 1
ATOM 1241 C C . LYS A 1 158 ? -4.039 14.170 -14.736 1.00 98.00 158 LYS A C 1
ATOM 1243 O O . LYS A 1 158 ? -4.549 15.247 -15.041 1.00 98.00 158 LYS A O 1
ATOM 1248 N N . HIS A 1 159 ? -4.097 13.680 -13.498 1.00 97.69 159 HIS A N 1
ATOM 1249 C CA . HIS A 1 159 ? -4.976 14.237 -12.462 1.00 97.69 159 HIS A CA 1
ATOM 1250 C C . HIS A 1 159 ? -4.253 14.769 -11.218 1.00 97.69 159 HIS A C 1
ATOM 1252 O O . HIS A 1 159 ? -4.899 15.341 -10.339 1.00 97.69 159 HIS A O 1
ATOM 1258 N N . SER A 1 160 ? -2.933 14.624 -11.137 1.00 95.75 160 SER A N 1
ATOM 1259 C CA . SER A 1 160 ? -2.110 15.092 -10.019 1.00 95.75 160 SER A CA 1
ATOM 1260 C C . SER A 1 160 ? -1.147 16.201 -10.452 1.00 95.75 160 SER A C 1
ATOM 1262 O O . SER A 1 160 ? -0.870 16.375 -11.635 1.00 95.75 160 SER A O 1
ATOM 1264 N N . LYS A 1 161 ? -0.655 16.980 -9.481 1.00 93.75 161 LYS A N 1
ATOM 1265 C CA . LYS A 1 161 ? 0.364 18.029 -9.673 1.00 93.75 161 LYS A CA 1
ATOM 1266 C C . LYS A 1 161 ? 1.333 18.083 -8.498 1.00 93.75 161 LYS A C 1
ATOM 1268 O O . LYS A 1 161 ? 0.929 17.762 -7.374 1.00 93.75 161 LYS A O 1
ATOM 1273 N N . ASP A 1 162 ? 2.554 18.532 -8.772 1.00 93.62 162 ASP A N 1
ATOM 1274 C CA . ASP A 1 162 ? 3.664 18.685 -7.825 1.00 93.62 162 ASP A CA 1
ATOM 1275 C C . ASP A 1 162 ? 3.952 17.379 -7.058 1.00 93.62 162 ASP A C 1
ATOM 1277 O O . ASP A 1 162 ? 4.001 17.362 -5.828 1.00 93.62 162 ASP A O 1
ATOM 1281 N N . TYR A 1 163 ? 4.111 16.265 -7.775 1.00 94.69 163 TYR A N 1
ATOM 1282 C CA . TYR A 1 163 ? 4.263 14.922 -7.192 1.00 94.69 163 TYR A CA 1
ATOM 1283 C C . TYR A 1 163 ? 5.543 14.214 -7.656 1.00 94.69 163 TYR A C 1
ATOM 1285 O O . TYR A 1 163 ? 6.185 14.604 -8.632 1.00 94.69 163 TYR A O 1
ATOM 1293 N N . ARG A 1 164 ? 5.885 13.112 -6.978 1.00 95.31 164 ARG A N 1
ATOM 1294 C CA . ARG A 1 164 ? 6.761 12.060 -7.515 1.00 95.31 164 ARG A CA 1
ATOM 1295 C C . ARG A 1 164 ? 6.061 10.706 -7.448 1.00 95.31 164 ARG A C 1
ATOM 1297 O O . ARG A 1 164 ? 5.488 10.356 -6.421 1.00 95.31 164 ARG A O 1
ATOM 1304 N N . ILE A 1 165 ? 6.135 9.931 -8.528 1.00 96.81 165 ILE A N 1
ATOM 1305 C CA . ILE A 1 165 ? 5.725 8.520 -8.524 1.00 96.81 165 ILE A CA 1
ATOM 1306 C C . ILE A 1 165 ? 6.915 7.659 -8.099 1.00 96.81 165 ILE A C 1
ATOM 1308 O O . ILE A 1 165 ? 8.006 7.789 -8.640 1.00 96.81 165 ILE A O 1
ATOM 1312 N N . ILE A 1 166 ? 6.711 6.753 -7.153 1.00 95.31 166 ILE A N 1
ATOM 1313 C CA . ILE A 1 166 ? 7.676 5.733 -6.750 1.00 95.31 166 ILE A CA 1
ATOM 1314 C C . ILE A 1 166 ? 7.093 4.382 -7.158 1.00 95.31 166 ILE A C 1
ATOM 1316 O O . ILE A 1 166 ? 6.299 3.790 -6.426 1.00 95.31 166 ILE A O 1
ATOM 1320 N N . ALA A 1 167 ? 7.448 3.913 -8.350 1.00 95.62 167 ALA A N 1
ATOM 1321 C CA . ALA A 1 167 ? 7.025 2.608 -8.840 1.00 95.62 167 ALA A CA 1
ATOM 1322 C C . ALA A 1 167 ? 7.996 1.532 -8.346 1.00 95.62 167 ALA A C 1
ATOM 1324 O O . ALA A 1 167 ? 9.211 1.707 -8.418 1.00 95.62 167 ALA A O 1
ATOM 1325 N N . SER A 1 168 ? 7.469 0.416 -7.854 1.00 93.12 168 SER A N 1
ATOM 1326 C CA . SER A 1 168 ? 8.272 -0.681 -7.317 1.00 93.12 168 SER A CA 1
ATOM 1327 C C . SER A 1 168 ? 7.910 -1.991 -8.007 1.00 93.12 168 SER A C 1
ATOM 1329 O O . SER A 1 168 ? 6.858 -2.557 -7.717 1.00 93.12 168 SER A O 1
ATOM 1331 N N . ALA A 1 169 ? 8.794 -2.482 -8.872 1.00 93.94 169 ALA A N 1
ATOM 1332 C CA . ALA A 1 169 ? 8.682 -3.786 -9.512 1.00 93.94 169 ALA A CA 1
ATOM 1333 C C . ALA A 1 169 ? 9.305 -4.865 -8.625 1.00 93.94 169 ALA A C 1
ATOM 1335 O O . ALA A 1 169 ? 10.473 -4.745 -8.255 1.00 93.94 169 ALA A O 1
ATOM 1336 N N . ASP A 1 170 ? 8.570 -5.937 -8.337 1.00 91.12 170 ASP A N 1
ATOM 1337 C CA . ASP A 1 170 ? 9.090 -7.031 -7.511 1.00 91.12 170 ASP A CA 1
ATOM 1338 C C . ASP A 1 170 ? 9.055 -8.388 -8.229 1.00 91.12 170 ASP A C 1
ATOM 1340 O O . ASP A 1 170 ? 8.122 -9.169 -8.070 1.00 91.12 170 ASP A O 1
ATOM 1344 N N . GLY A 1 171 ? 10.052 -8.657 -9.077 1.00 91.38 171 GLY A N 1
ATOM 1345 C CA . GLY A 1 171 ? 10.136 -9.897 -9.860 1.00 91.38 171 GLY A CA 1
ATOM 1346 C C . GLY A 1 171 ? 9.241 -9.939 -11.105 1.00 91.38 171 GLY A C 1
ATOM 1347 O O . GLY A 1 171 ? 8.889 -11.023 -11.568 1.00 91.38 171 GLY A O 1
ATOM 1348 N N . SER A 1 172 ? 8.843 -8.780 -11.642 1.00 94.06 172 SER A N 1
ATOM 1349 C CA . SER A 1 172 ? 8.119 -8.699 -12.926 1.00 94.06 172 SER A CA 1
ATOM 1350 C C . SER A 1 172 ? 9.045 -8.985 -14.117 1.00 94.06 172 SER A C 1
ATOM 1352 O O . SER A 1 172 ? 10.263 -8.846 -14.013 1.00 94.06 172 SER A O 1
ATOM 1354 N N . LYS A 1 173 ? 8.482 -9.365 -15.271 1.00 95.31 173 LYS A N 1
ATOM 1355 C CA . LYS A 1 173 ? 9.272 -9.644 -16.487 1.00 95.31 173 LYS A CA 1
ATOM 1356 C C . LYS A 1 173 ? 9.903 -8.361 -17.032 1.00 95.31 173 LYS A C 1
ATOM 1358 O O . LYS A 1 173 ? 9.311 -7.291 -16.915 1.00 95.31 173 LYS A O 1
ATOM 1363 N N . SER A 1 174 ? 11.044 -8.468 -17.714 1.00 93.44 174 SER A N 1
ATOM 1364 C CA . SER A 1 174 ? 11.712 -7.315 -18.345 1.00 93.44 174 SER A CA 1
ATOM 1365 C C . SER A 1 174 ? 10.784 -6.538 -19.283 1.00 93.44 174 SER A C 1
ATOM 1367 O O . SER A 1 174 ? 10.671 -5.324 -19.170 1.00 93.44 174 SER A O 1
ATOM 1369 N N . THR A 1 175 ? 10.018 -7.238 -20.121 1.00 96.38 175 THR A N 1
ATOM 1370 C CA . THR A 1 175 ? 9.044 -6.618 -21.034 1.00 96.38 175 THR A CA 1
ATOM 1371 C C . THR A 1 175 ? 7.919 -5.876 -20.307 1.00 96.38 175 THR A C 1
ATOM 1373 O O . THR A 1 175 ? 7.393 -4.886 -20.807 1.00 96.38 175 THR A O 1
ATOM 1376 N N . GLU A 1 176 ? 7.537 -6.326 -19.111 1.00 96.88 176 GLU A N 1
ATOM 1377 C CA . GLU A 1 176 ? 6.543 -5.651 -18.270 1.00 96.88 176 GLU A CA 1
ATOM 1378 C C . GLU A 1 176 ? 7.141 -4.398 -17.622 1.00 96.88 176 GLU A C 1
ATOM 1380 O O . GLU A 1 176 ? 6.477 -3.367 -17.552 1.00 96.88 176 GLU A O 1
ATOM 1385 N N . ILE A 1 177 ? 8.401 -4.477 -17.186 1.00 96.06 177 ILE A N 1
ATOM 1386 C CA . ILE A 1 177 ? 9.163 -3.353 -16.631 1.00 96.06 177 ILE A CA 1
ATOM 1387 C C . ILE A 1 177 ? 9.332 -2.250 -17.683 1.00 96.06 177 ILE A C 1
ATOM 1389 O O . ILE A 1 177 ? 9.012 -1.104 -17.385 1.00 96.06 177 ILE A O 1
ATOM 1393 N N . GLU A 1 178 ? 9.700 -2.585 -18.922 1.00 96.69 178 GLU A N 1
ATOM 1394 C CA . GLU A 1 178 ? 9.853 -1.625 -20.032 1.00 96.69 178 GLU A CA 1
ATOM 1395 C C . GLU A 1 178 ? 8.558 -0.851 -20.343 1.00 96.69 178 GLU A C 1
ATOM 1397 O O . GLU A 1 178 ? 8.581 0.355 -20.625 1.00 96.69 178 GLU A O 1
ATOM 1402 N N . ILE A 1 179 ? 7.403 -1.525 -20.262 1.00 97.88 179 ILE A N 1
ATOM 1403 C CA . ILE A 1 179 ? 6.088 -0.888 -20.427 1.00 97.88 179 ILE A CA 1
ATOM 1404 C C . ILE A 1 179 ? 5.860 0.154 -19.325 1.00 97.88 179 ILE A C 1
ATOM 1406 O O . ILE A 1 179 ? 5.388 1.258 -19.611 1.00 97.88 179 ILE A O 1
ATOM 1410 N N . ILE A 1 180 ? 6.201 -0.181 -18.079 1.00 98.12 180 ILE A N 1
ATOM 1411 C CA . ILE A 1 180 ? 6.055 0.724 -16.936 1.00 98.12 180 ILE A CA 1
ATOM 1412 C C . ILE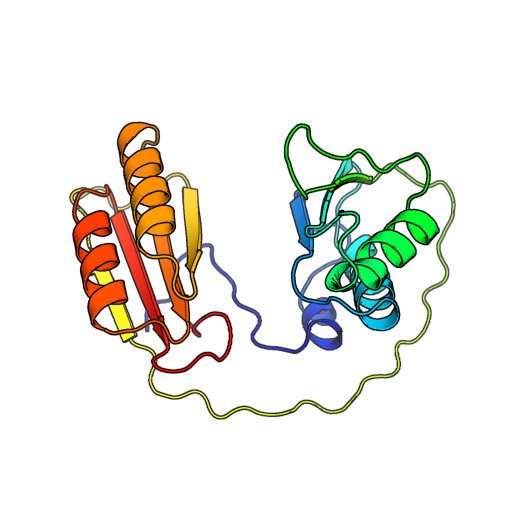 A 1 180 ? 7.046 1.881 -17.007 1.00 98.12 180 ILE A C 1
ATOM 1414 O O . ILE A 1 180 ? 6.633 3.027 -16.849 1.00 98.12 180 ILE A O 1
ATOM 1418 N N . GLU A 1 181 ? 8.310 1.623 -17.331 1.00 96.94 181 GLU A N 1
ATOM 1419 C CA . GLU A 1 181 ? 9.310 2.672 -17.547 1.00 96.94 181 GLU A CA 1
ATOM 1420 C C . GLU A 1 181 ? 8.842 3.676 -18.602 1.00 96.94 181 GLU A C 1
ATOM 1422 O O . GLU A 1 181 ? 8.921 4.888 -18.403 1.00 96.94 181 GLU A O 1
ATOM 1427 N N . THR A 1 182 ? 8.290 3.185 -19.714 1.00 97.94 182 THR A N 1
ATOM 1428 C CA . THR A 1 182 ? 7.747 4.046 -20.770 1.00 97.94 182 THR A CA 1
ATOM 1429 C C . THR A 1 182 ? 6.570 4.884 -20.271 1.00 97.94 182 THR A C 1
ATOM 1431 O O . THR A 1 182 ? 6.505 6.074 -20.575 1.00 97.94 182 THR A O 1
ATOM 1434 N N . ALA A 1 183 ? 5.673 4.298 -19.472 1.00 98.19 183 ALA A N 1
ATOM 1435 C CA . ALA A 1 183 ? 4.536 5.003 -18.882 1.00 98.19 183 ALA A CA 1
ATOM 1436 C C . ALA A 1 183 ? 4.948 6.061 -17.842 1.00 98.19 183 ALA A C 1
ATOM 1438 O O . ALA A 1 183 ? 4.236 7.047 -17.669 1.00 98.19 183 ALA A O 1
ATOM 1439 N N . LEU A 1 184 ? 6.085 5.881 -17.163 1.00 98.31 184 LEU A N 1
ATOM 1440 C CA . LEU A 1 184 ? 6.599 6.816 -16.157 1.00 98.31 184 LEU A CA 1
ATOM 1441 C C . LEU A 1 184 ? 7.261 8.058 -16.763 1.00 98.31 184 LEU A C 1
ATOM 1443 O O . LEU A 1 184 ? 7.242 9.111 -16.130 1.00 98.31 184 LEU A O 1
ATOM 1447 N N . LYS A 1 185 ? 7.830 7.969 -17.974 1.00 97.44 185 LYS A N 1
ATOM 1448 C CA . LYS A 1 185 ? 8.579 9.072 -18.617 1.00 97.44 185 LYS A CA 1
ATOM 1449 C C . LYS A 1 185 ? 7.856 10.430 -18.624 1.00 97.44 185 LYS A C 1
ATOM 1451 O O . LYS A 1 185 ? 8.533 11.428 -18.382 1.00 97.44 185 LYS A O 1
ATOM 1456 N N . PRO A 1 186 ? 6.533 10.516 -18.867 1.00 97.44 186 PRO A N 1
ATOM 1457 C CA . PRO A 1 186 ? 5.820 11.794 -18.865 1.00 97.44 186 PRO A CA 1
ATOM 1458 C C . PRO A 1 186 ? 5.489 12.339 -17.466 1.00 97.44 186 PRO A C 1
ATOM 1460 O O . PRO A 1 186 ? 4.925 13.428 -17.369 1.00 97.44 186 PRO A O 1
ATOM 1463 N N . ALA A 1 187 ? 5.773 11.601 -16.387 1.00 97.06 187 ALA A N 1
ATOM 1464 C CA . ALA A 1 187 ? 5.526 12.070 -15.029 1.00 97.06 187 ALA A CA 1
ATOM 1465 C C . ALA A 1 187 ? 6.369 13.309 -14.701 1.00 97.06 187 ALA A C 1
ATOM 1467 O O . ALA A 1 187 ? 7.470 13.496 -15.223 1.00 97.06 187 ALA A O 1
ATOM 1468 N N . GLU A 1 188 ? 5.882 14.141 -13.777 1.00 95.06 188 GLU A N 1
ATOM 1469 C CA . GLU A 1 188 ? 6.660 15.290 -13.303 1.00 95.06 188 GLU A CA 1
ATOM 1470 C C . GLU A 1 188 ? 8.001 14.834 -12.723 1.00 95.06 188 GLU A C 1
ATOM 1472 O O . GLU A 1 188 ? 9.048 15.365 -13.091 1.00 95.06 188 GLU A O 1
ATOM 1477 N N . ARG A 1 189 ? 7.960 13.821 -11.850 1.00 95.19 189 ARG A N 1
ATOM 1478 C CA . ARG A 1 189 ? 9.120 13.115 -11.299 1.00 95.19 189 ARG A CA 1
ATOM 1479 C C . ARG A 1 189 ? 8.759 11.656 -11.057 1.00 95.19 189 ARG A C 1
ATOM 1481 O O . ARG A 1 189 ? 7.639 11.353 -10.635 1.00 95.19 189 ARG A O 1
ATOM 1488 N N . PHE A 1 190 ? 9.713 10.756 -11.245 1.00 95.88 190 PHE A N 1
ATOM 1489 C CA . PHE A 1 190 ? 9.559 9.366 -10.847 1.00 95.88 190 PHE A CA 1
ATOM 1490 C C . PHE A 1 190 ? 10.855 8.751 -10.316 1.00 95.88 190 PHE A C 1
ATOM 1492 O O . PHE A 1 190 ? 11.957 9.174 -10.664 1.00 95.88 190 PHE A O 1
ATOM 1499 N N . THR A 1 191 ? 10.682 7.719 -9.498 1.00 94.62 191 THR A N 1
ATOM 1500 C CA . THR A 1 191 ? 11.700 6.746 -9.113 1.00 94.62 191 THR A CA 1
ATOM 1501 C C . THR A 1 191 ? 11.130 5.356 -9.384 1.00 94.62 191 THR A C 1
ATOM 1503 O O . THR A 1 191 ? 10.061 5.016 -8.882 1.00 94.62 191 THR A O 1
ATOM 1506 N N . HIS A 1 192 ? 11.825 4.546 -10.172 1.00 94.75 192 HIS A N 1
ATOM 1507 C CA . HIS A 1 192 ? 11.471 3.159 -10.452 1.00 94.75 192 HIS A CA 1
ATOM 1508 C C . HIS A 1 192 ? 12.480 2.246 -9.768 1.00 94.75 192 HIS A C 1
ATOM 1510 O O . HIS A 1 192 ? 13.661 2.238 -10.111 1.00 94.75 192 HIS A O 1
ATOM 1516 N N . LEU A 1 193 ? 12.015 1.526 -8.754 1.00 92.50 193 LEU A N 1
ATOM 1517 C CA . LEU A 1 193 ? 12.782 0.540 -8.007 1.00 92.50 193 LEU A CA 1
ATOM 1518 C C . LEU A 1 193 ? 12.448 -0.851 -8.549 1.00 92.50 193 LEU A C 1
ATOM 1520 O O . LEU A 1 193 ? 11.273 -1.172 -8.721 1.00 92.50 193 LEU A O 1
ATOM 1524 N N . ILE A 1 194 ? 13.458 -1.669 -8.826 1.00 91.88 194 ILE A N 1
ATOM 1525 C CA . ILE A 1 194 ? 13.280 -2.956 -9.503 1.00 91.88 194 ILE A CA 1
ATOM 1526 C C . ILE A 1 194 ? 14.036 -4.038 -8.738 1.00 91.88 194 ILE A C 1
ATOM 1528 O O . ILE A 1 194 ? 15.264 -4.005 -8.657 1.00 91.88 194 ILE A O 1
ATOM 1532 N N . ASN A 1 195 ? 13.306 -5.032 -8.234 1.00 89.00 195 ASN A N 1
ATOM 1533 C CA . ASN A 1 195 ? 13.884 -6.311 -7.843 1.00 89.00 195 ASN A CA 1
ATOM 1534 C C . ASN A 1 195 ? 13.767 -7.307 -9.005 1.00 89.00 195 ASN A C 1
ATOM 1536 O O . ASN A 1 195 ? 12.673 -7.476 -9.552 1.00 89.00 195 ASN A O 1
ATOM 1540 N N . PRO A 1 196 ? 14.851 -8.023 -9.352 1.00 85.12 196 PRO A N 1
ATOM 1541 C CA . PRO A 1 196 ? 14.823 -9.020 -10.424 1.00 85.12 196 PRO A CA 1
ATOM 1542 C C . PRO A 1 196 ? 14.070 -10.304 -10.040 1.00 85.12 196 PRO A C 1
ATOM 1544 O O . PRO A 1 196 ? 13.679 -11.079 -10.906 1.00 85.12 196 PRO A O 1
ATOM 1547 N N . ILE A 1 197 ? 13.869 -10.537 -8.744 1.00 85.50 197 ILE A N 1
ATOM 1548 C CA . ILE A 1 197 ? 13.157 -11.684 -8.176 1.00 85.50 197 ILE A CA 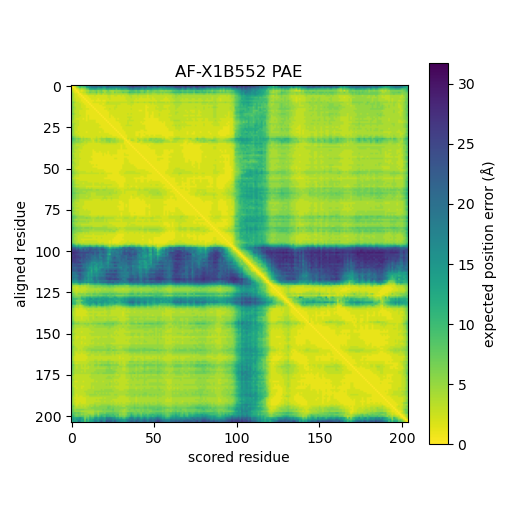1
ATOM 1549 C C . ILE A 1 197 ? 12.102 -11.180 -7.194 1.00 85.50 197 ILE A C 1
ATOM 1551 O O . ILE A 1 197 ? 12.287 -10.114 -6.618 1.00 85.50 197 ILE A O 1
ATOM 1555 N N . ASN A 1 198 ? 11.015 -11.932 -7.008 1.00 86.50 198 ASN A N 1
ATOM 1556 C CA . ASN A 1 198 ? 9.940 -11.565 -6.085 1.00 86.50 198 ASN A CA 1
ATOM 1557 C C . ASN A 1 198 ? 10.395 -11.803 -4.636 1.00 86.50 198 ASN A C 1
ATOM 1559 O O . ASN A 1 198 ? 10.493 -12.947 -4.188 1.00 86.50 198 ASN A O 1
ATOM 1563 N N . ILE A 1 199 ? 10.751 -10.722 -3.944 1.00 81.31 199 ILE A N 1
ATOM 1564 C CA . ILE A 1 199 ? 11.304 -10.731 -2.579 1.00 81.31 199 ILE A CA 1
ATOM 1565 C C . ILE A 1 199 ? 10.664 -9.663 -1.680 1.00 81.31 199 ILE A C 1
ATOM 1567 O O . ILE A 1 199 ? 11.168 -9.375 -0.590 1.00 81.31 199 ILE A O 1
ATOM 1571 N N . GLY A 1 200 ? 9.553 -9.076 -2.117 1.00 77.25 200 GLY A N 1
ATOM 1572 C CA . GLY A 1 200 ? 8.878 -7.955 -1.479 1.00 77.25 200 GLY A CA 1
ATOM 1573 C C . GLY A 1 200 ? 9.407 -6.600 -1.948 1.00 77.25 200 GLY A C 1
ATOM 1574 O O . GLY A 1 200 ? 10.118 -6.474 -2.936 1.00 77.25 200 GLY A O 1
ATOM 1575 N N . PHE A 1 201 ? 9.060 -5.535 -1.229 1.00 74.88 201 PHE A N 1
ATOM 1576 C CA . PHE A 1 201 ? 9.433 -4.182 -1.645 1.00 74.88 201 PHE A CA 1
ATOM 1577 C C . PHE A 1 201 ? 10.979 -4.019 -1.727 1.00 74.88 201 PHE A C 1
ATOM 1579 O O . PHE A 1 201 ? 11.682 -4.411 -0.785 1.00 74.88 201 PHE A O 1
ATOM 1586 N N . PRO A 1 202 ? 11.532 -3.458 -2.823 1.00 64.81 202 PRO A N 1
ATOM 1587 C CA . PRO A 1 202 ? 12.963 -3.234 -3.021 1.00 64.81 202 PRO A CA 1
ATOM 1588 C C . PRO A 1 202 ? 13.543 -2.415 -1.874 1.00 64.81 202 PRO A C 1
ATOM 1590 O O . PRO A 1 202 ? 12.944 -1.442 -1.420 1.00 64.81 202 PRO A O 1
ATOM 1593 N N . SER A 1 203 ? 14.721 -2.801 -1.382 1.00 57.47 203 SER A N 1
ATOM 1594 C CA . SER A 1 203 ? 15.473 -1.936 -0.468 1.00 57.47 203 SER A CA 1
ATOM 1595 C C . SER A 1 203 ? 15.876 -0.647 -1.187 1.00 57.47 203 SER A C 1
ATOM 1597 O O . SER A 1 203 ? 16.318 -0.693 -2.330 1.00 57.47 203 SER A O 1
ATOM 1599 N N . ASN A 1 204 ? 15.707 0.485 -0.503 1.00 48.00 204 ASN A N 1
ATOM 1600 C CA . ASN A 1 204 ? 16.185 1.807 -0.928 1.00 48.00 204 ASN A CA 1
ATOM 1601 C C . ASN A 1 204 ? 17.697 1.942 -0.706 1.00 48.00 204 ASN A C 1
ATOM 1603 O O . ASN A 1 204 ? 18.180 1.375 0.302 1.00 48.00 204 ASN A O 1
#

Solvent-accessible surface area (backbone atoms only — not comparable to full-atom values): 12096 Å² total; per-residue (Å²): 128,86,67,61,86,96,64,86,84,75,97,54,61,69,92,60,40,46,79,81,49,60,68,51,66,34,60,71,47,77,52,79,86,61,48,47,35,69,55,35,40,48,50,50,64,62,46,55,57,24,37,19,75,75,12,40,40,34,35,54,58,51,51,93,49,78,80,21,45,21,36,40,51,32,50,45,74,75,45,47,88,60,51,43,71,44,85,101,52,39,38,33,39,35,70,36,67,86,69,99,64,87,77,78,87,74,90,78,89,80,76,83,85,82,85,75,85,78,71,84,63,48,77,47,76,54,41,72,53,87,66,90,74,61,80,49,77,46,79,45,76,44,64,58,62,43,70,61,53,34,53,51,46,51,50,46,55,74,73,58,76,58,41,30,40,37,36,32,36,27,36,42,54,70,75,43,50,54,54,41,55,60,52,44,52,81,20,51,25,33,35,40,34,33,24,81,52,72,77,58,84,58,82,117

Organism: NCBI:txid412755

Sequence (204 aa):
MIGIPHLKIIGLQASMAKEQIEDNSIDLLFLDGARTYECVKRDIQDYWPKLKIDGIFLGHDYTNQSAHQGVVKASNEIFGSKLKVLKNSRIFIVKKEKSNVKLKARASVVQPPQTISKGPSQRIDGGLSEKKSVKYDIVIPYYHCQILTKGCIESVIKHSKDYRIIASADGSKSTEIEIIETALKPAERFTHLINPINIGFPSN

Secondary structure (DSSP, 8-state):
----TT-----S-HHHHGGGS-TT-EEEEEE-S--SHHHHHHHHHHHTTTEEEEEEEEES--SS-GGGHHHHHHHHHHHGGG-EEPTTSS-EEEE----SS-PPP-PPPPPPP--------EEEEE-S---S--SEEEEEEESS-HHHHHHHHHHHHHH--SEEEEEEEES--HHHHHHHHHHHTTSSSEEEEEESS--SSPP-

Radius of gyration: 18.66 Å; Cα contacts (8 Å, |Δi|>4): 334; chains: 1; bounding box: 42×41×50 Å

InterPro domains:
  IPR029044 Nucleotide-diphospho-sugar transferases [SSF53448] (137-202)
  IPR029063 S-adenosyl-L-methionine-dependent methyltransferase superfamily [G3DSA:3.40.50.150] (9-95)

Nearest PDB structures (foldseek):
  4xvz-assembly2_C  TM=6.917E-01  e=4.544E-03  Micromonospora griseorubida
  4xvz-assembly2_D  TM=6.896E-01  e=1.111E-02  Micromonospora griseorubida
  4xvz-assembly1_B  TM=6.847E-01  e=2.242E-02  Micromonospora griseorubida
  4x7u-assembly1_B  TM=7.028E-01  e=1.966E-01  Micromonospora griseorubida
  4x7z-assembly1_B  TM=7.013E-01  e=2.381E-01  Micromonospora griseorubida

pLDDT: mean 88.15, std 15.81, range [38.78, 98.44]

Mean predicted aligned error: 6.77 Å